Protein AF-A0A9E1VUS1-F1 (afdb_monomer_lite)

Sequence (338 aa):
MQSVYQLKYFILTLAVLTPSISWAEPGVIGHNFDLSSVETVNVTSIAGELQITTAVGPHGKIRATRGSSDRYCDVRINQNVNTLNLETYPAGPLDPSQMNELVSRGGCRINMHIELPEQVSLNINGKSTNLNIQAFNGSLSSQLEMASLTANNSHIDPLNAHIATGSINLSAVEGSSDIHLENGDISIQYFNTNPKEIDTLKVKVDSGNATFIAPASLNPKVALTTVKGNIRNEFPHLKGSSDLNLNFTVNKGNITILKTPVSGISPKTKEQIQNEMRKKAKEKAERKTRAELKKKTELREKAERKARAELKEKTEREEKAERSAKAERSAKAERSAK

Foldseek 3Di:
DDDDDDDDDDPDPDPPPDPPPPPPDPQKDKDKDQQQQAQEEEEEEAAEEEEEEADDDRMKMKIKGFDPQQPQKDWDWDDDRHYIYIHIDGH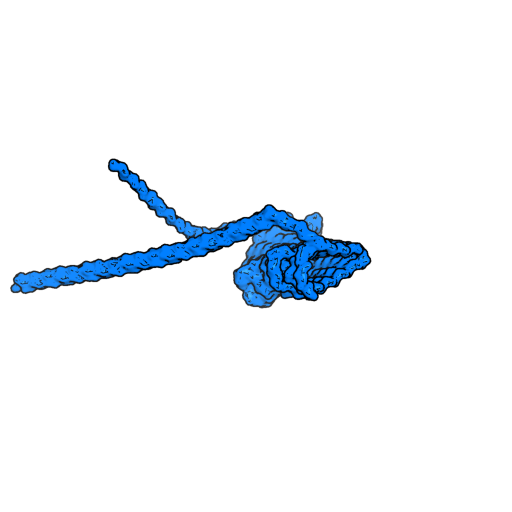DDDDPVRVVSQVVVRHHYMHMHMHHHAAHEYEYEYEHYEYEYEQHHHEYAYDYEAYEHEHECYAYAEAHEEYADDEYHAELYAYEYAYEYAYDEYAHEDPPPPNVHHEEAHYEYAAEEYEEEDELVYQYQYEYEYAAYEYEYEYADNDDDPRRHYHYYYNHYYYHYDNPDCPDCPPVNVVVVVVVVVVVVVVVVVVVVVVVVVVVVVVVVVVVVVVVVVVVVVVVVVVVVVVVVVVVVVVVVVVVVD

Structure (mmCIF, N/CA/C/O backbone):
data_AF-A0A9E1VUS1-F1
#
_entry.id   AF-A0A9E1VUS1-F1
#
loop_
_atom_site.group_PDB
_atom_site.id
_atom_site.type_symbol
_atom_site.label_atom_id
_atom_site.label_alt_id
_atom_site.label_comp_id
_atom_site.label_asym_id
_atom_site.label_entity_id
_atom_site.label_seq_id
_atom_site.pdbx_PDB_ins_code
_atom_site.Cartn_x
_atom_site.Cartn_y
_atom_site.Cartn_z
_atom_site.occupancy
_atom_site.B_iso_or_equiv
_atom_site.auth_seq_id
_atom_site.auth_comp_id
_atom_site.auth_asym_id
_atom_site.auth_atom_id
_atom_site.pdbx_PDB_model_num
ATOM 1 N N . MET A 1 1 ? -58.739 -37.358 -24.299 1.00 41.94 1 MET A N 1
ATOM 2 C CA . MET A 1 1 ? -57.421 -38.025 -24.376 1.00 41.94 1 MET A CA 1
ATOM 3 C C . MET A 1 1 ? -56.482 -37.133 -25.178 1.00 41.94 1 MET A C 1
ATOM 5 O O . MET A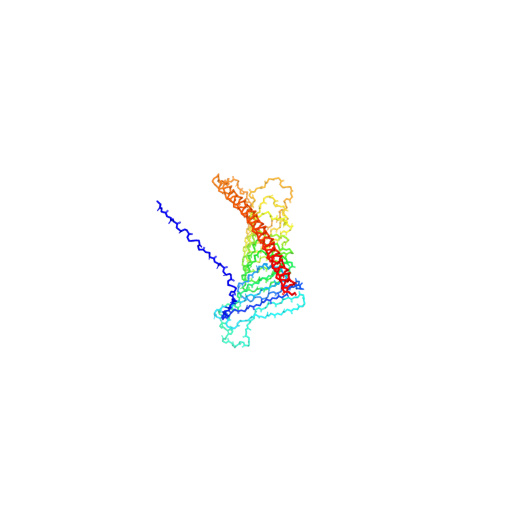 1 1 ? -56.536 -37.152 -26.396 1.00 41.94 1 MET A O 1
ATOM 9 N N . GLN A 1 2 ? -55.695 -36.288 -24.513 1.00 36.62 2 GLN A N 1
ATOM 10 C CA . GLN A 1 2 ? -54.655 -35.469 -25.147 1.00 36.62 2 GLN A CA 1
ATOM 11 C C . GLN A 1 2 ? -53.344 -35.769 -24.425 1.00 36.62 2 GLN A C 1
ATOM 13 O O . GLN A 1 2 ? -53.214 -35.506 -23.232 1.00 36.62 2 GLN A O 1
ATOM 18 N N . SER A 1 3 ? -52.418 -36.405 -25.141 1.00 37.66 3 SER A N 1
ATOM 19 C CA . SER A 1 3 ? -51.097 -36.770 -24.638 1.00 37.66 3 SER A CA 1
ATOM 20 C C . SER A 1 3 ? -50.135 -35.622 -24.932 1.00 37.66 3 SER A C 1
ATOM 22 O O . SER A 1 3 ? -49.860 -35.320 -26.092 1.00 37.66 3 SER A O 1
ATOM 24 N N . VAL A 1 4 ? -49.669 -34.947 -23.882 1.00 41.75 4 VAL A N 1
ATOM 25 C CA . VAL A 1 4 ? -48.681 -33.864 -23.962 1.00 41.75 4 VAL A CA 1
ATOM 26 C C . VAL A 1 4 ? -47.295 -34.481 -23.776 1.00 41.75 4 VAL A C 1
ATOM 28 O O . VAL A 1 4 ? -46.915 -34.855 -22.668 1.00 41.75 4 VAL A O 1
ATOM 31 N N . TYR A 1 5 ? -46.538 -34.603 -24.866 1.00 41.66 5 TYR A N 1
ATOM 32 C CA . TYR A 1 5 ? -45.141 -35.038 -24.842 1.00 41.66 5 TYR A CA 1
ATOM 33 C C . TYR A 1 5 ? -44.248 -33.904 -24.310 1.00 41.66 5 TYR A C 1
ATOM 35 O O . TYR A 1 5 ? -43.993 -32.917 -24.995 1.00 41.66 5 TYR A O 1
ATOM 43 N N . GLN A 1 6 ? -43.764 -34.045 -23.075 1.00 42.44 6 GLN A N 1
ATOM 44 C CA . GLN A 1 6 ? -42.749 -33.172 -22.476 1.00 42.44 6 GLN A CA 1
ATOM 45 C C . GLN A 1 6 ? -41.353 -33.615 -22.940 1.00 42.44 6 GLN A C 1
ATOM 47 O O . GLN A 1 6 ? -40.757 -34.539 -22.383 1.00 42.44 6 GLN A O 1
ATOM 52 N N . LEU A 1 7 ? -40.837 -32.957 -23.980 1.00 39.22 7 LEU A N 1
ATOM 53 C CA . LEU A 1 7 ? -39.472 -33.125 -24.477 1.00 39.22 7 LEU A CA 1
ATOM 54 C C . LEU A 1 7 ? -38.492 -32.447 -23.497 1.00 39.22 7 LEU A C 1
ATOM 56 O O . LEU A 1 7 ? -38.346 -31.226 -23.483 1.00 39.22 7 LEU A O 1
ATOM 60 N N . LYS A 1 8 ? -37.836 -33.229 -22.631 1.00 46.94 8 LYS A N 1
ATOM 61 C CA . LYS A 1 8 ? -36.783 -32.727 -21.733 1.00 46.94 8 LYS A CA 1
ATOM 62 C C . LYS A 1 8 ? -35.483 -32.536 -22.517 1.00 46.94 8 LYS A C 1
ATOM 64 O O . LYS A 1 8 ? -34.761 -33.498 -22.762 1.00 46.94 8 LYS A O 1
ATOM 69 N N . TYR A 1 9 ? -35.182 -31.291 -22.876 1.00 38.56 9 TYR A N 1
ATOM 70 C CA . TYR A 1 9 ? -33.876 -30.897 -23.400 1.00 38.56 9 TYR A CA 1
ATOM 71 C C . TYR A 1 9 ? -32.798 -31.083 -22.324 1.00 38.56 9 TYR A C 1
ATOM 73 O O . TYR A 1 9 ? -32.807 -30.429 -21.282 1.00 38.56 9 TYR A O 1
ATOM 81 N N . PHE A 1 10 ? -31.868 -31.998 -22.585 1.00 37.53 10 PHE A N 1
ATOM 82 C CA . PHE A 1 10 ? -30.664 -32.200 -21.789 1.00 37.53 10 PHE A CA 1
ATOM 83 C C . PHE A 1 10 ? -29.614 -31.195 -22.282 1.00 37.53 10 PHE A C 1
ATOM 85 O O . PHE A 1 10 ? -28.958 -31.419 -23.297 1.00 37.53 10 PHE A O 1
ATOM 92 N N . ILE A 1 11 ? -29.496 -30.046 -21.612 1.00 42.97 11 ILE A N 1
ATOM 93 C CA . ILE A 1 11 ? -28.437 -29.072 -21.907 1.00 42.97 11 ILE A CA 1
ATOM 94 C C . ILE A 1 11 ? -27.150 -29.607 -21.277 1.00 42.97 11 ILE A C 1
ATOM 96 O O . ILE A 1 11 ? -26.924 -29.482 -20.075 1.00 42.97 11 ILE A O 1
ATOM 100 N N . LEU A 1 12 ? -26.334 -30.264 -22.097 1.00 35.03 12 LEU A N 1
ATOM 101 C CA . LEU A 1 12 ? -24.991 -30.695 -21.741 1.00 35.03 12 LEU A CA 1
ATOM 102 C C . LEU A 1 12 ? -24.072 -29.467 -21.781 1.00 35.03 12 LEU A C 1
ATOM 104 O O . LEU A 1 12 ? -23.597 -29.070 -22.842 1.00 35.03 12 LEU A O 1
ATOM 108 N N . THR A 1 13 ? -23.839 -28.836 -20.631 1.00 38.47 13 THR A N 1
ATOM 109 C CA . THR A 1 13 ? -22.849 -27.761 -20.503 1.00 38.47 13 THR A CA 1
ATOM 110 C C . THR A 1 13 ? -21.450 -28.376 -20.557 1.00 38.47 13 THR A C 1
ATOM 112 O O . THR A 1 13 ? -20.878 -28.750 -19.535 1.00 38.47 13 THR A O 1
ATOM 115 N N . LEU A 1 14 ? -20.893 -28.520 -21.763 1.00 34.91 14 LEU A N 1
ATOM 116 C CA . LEU A 1 14 ? -19.453 -28.702 -21.920 1.00 34.91 14 LEU A CA 1
ATOM 117 C C . LEU A 1 14 ? -18.774 -27.419 -21.434 1.00 34.91 14 LEU A C 1
ATOM 119 O O . LEU A 1 14 ? -18.899 -26.367 -22.059 1.00 34.91 14 LEU A O 1
ATOM 123 N N . ALA A 1 15 ? -18.054 -27.505 -20.316 1.00 36.66 15 ALA A N 1
ATOM 124 C CA . ALA A 1 15 ? -17.077 -26.493 -19.951 1.00 36.66 15 ALA A CA 1
ATOM 125 C C . ALA A 1 15 ? -15.938 -26.577 -2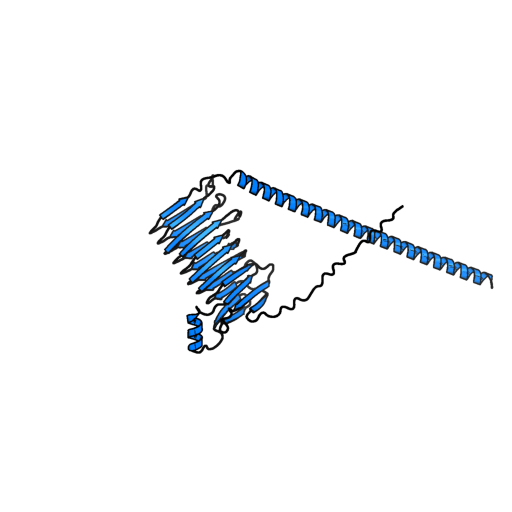0.974 1.00 36.66 15 ALA A C 1
ATOM 127 O O . ALA A 1 15 ? -15.015 -27.380 -20.841 1.00 36.66 15 ALA A O 1
ATOM 128 N N . VAL A 1 16 ? -16.055 -25.797 -22.047 1.00 33.38 16 VAL A N 1
ATOM 129 C CA . VAL A 1 16 ? -14.970 -25.597 -23.000 1.00 33.38 16 VAL A CA 1
ATOM 130 C C . VAL A 1 16 ? -13.876 -24.855 -22.240 1.00 33.38 16 VAL A C 1
ATOM 132 O O . VAL A 1 16 ? -13.995 -23.663 -21.969 1.00 33.38 16 VAL A O 1
ATOM 135 N N . LEU A 1 17 ? -12.823 -25.574 -21.851 1.00 33.22 17 LEU A N 1
ATOM 136 C CA . LEU A 1 17 ? -11.548 -24.977 -21.469 1.00 33.22 17 LEU A CA 1
ATOM 137 C C . LEU A 1 17 ? -10.959 -24.362 -22.740 1.00 33.22 17 LEU A C 1
ATOM 139 O O . LEU A 1 17 ? -10.154 -24.982 -23.429 1.00 33.22 17 LEU A O 1
ATOM 143 N N . THR A 1 18 ? -11.428 -23.171 -23.109 1.00 34.75 18 THR A N 1
ATOM 144 C CA . THR A 1 18 ? -10.770 -22.379 -24.141 1.00 34.75 18 THR A CA 1
ATOM 145 C C . THR A 1 18 ? -9.418 -21.961 -23.568 1.00 34.75 18 THR A C 1
ATOM 147 O O . THR A 1 18 ? -9.415 -21.240 -22.564 1.00 34.75 18 THR A O 1
ATOM 150 N N . PRO A 1 19 ? -8.276 -22.386 -24.138 1.00 37.09 19 PRO A N 1
ATOM 151 C CA . PRO A 1 19 ? -7.011 -21.758 -23.799 1.00 37.09 19 PRO A CA 1
ATOM 152 C C . PRO A 1 19 ? -7.175 -20.269 -24.098 1.00 37.09 19 PRO A C 1
ATOM 154 O O . PRO A 1 19 ? -7.496 -19.884 -25.223 1.00 37.09 19 PRO A O 1
ATOM 157 N N . SER A 1 20 ? -7.051 -19.429 -23.075 1.00 36.47 20 SER A N 1
ATOM 158 C CA . SER A 1 20 ? -7.059 -17.985 -23.252 1.00 36.47 20 SER A CA 1
ATOM 159 C C . SER A 1 20 ? -5.791 -17.622 -24.014 1.00 36.47 20 SER A C 1
ATOM 161 O O . SER A 1 20 ? -4.723 -17.476 -23.424 1.00 36.47 20 SER A O 1
ATOM 163 N N . ILE A 1 21 ? -5.900 -17.532 -25.337 1.00 39.41 21 ILE A N 1
ATOM 164 C CA . ILE A 1 21 ? -4.884 -16.912 -26.180 1.00 39.41 21 ILE A CA 1
ATOM 165 C C . ILE A 1 21 ? -4.942 -15.424 -25.831 1.00 39.41 21 ILE A C 1
ATOM 167 O O . ILE A 1 21 ? -5.772 -14.682 -26.355 1.00 39.41 21 ILE A O 1
ATOM 171 N N . SER A 1 22 ? -4.130 -14.999 -24.861 1.00 44.09 22 SER A N 1
ATOM 172 C CA . SER A 1 22 ? -3.944 -13.583 -24.577 1.00 44.09 22 SER A CA 1
ATOM 173 C C . SER A 1 22 ? -3.123 -13.006 -25.721 1.00 44.09 22 SER A C 1
ATOM 175 O O . SER A 1 22 ? -1.908 -13.197 -25.783 1.00 44.09 22 SER A O 1
ATOM 177 N N . TRP A 1 23 ? -3.786 -12.333 -26.655 1.00 42.12 23 TRP A N 1
ATOM 178 C CA . TRP A 1 23 ? -3.102 -11.427 -27.565 1.00 42.12 23 TRP A CA 1
ATOM 179 C C . TRP A 1 23 ? -2.336 -10.430 -26.696 1.00 42.12 23 TRP A C 1
ATOM 181 O O . TRP A 1 23 ? -2.939 -9.766 -25.854 1.00 42.12 23 TRP A O 1
ATOM 191 N N . ALA A 1 24 ? -1.009 -10.413 -26.820 1.00 58.56 24 ALA A N 1
ATOM 192 C CA . ALA A 1 24 ? -0.173 -9.492 -26.068 1.00 58.56 24 ALA A CA 1
ATOM 193 C C . ALA A 1 24 ? -0.604 -8.066 -26.429 1.00 58.56 24 ALA A C 1
ATOM 195 O O . ALA A 1 24 ? -0.411 -7.626 -27.562 1.00 58.56 24 ALA A O 1
ATOM 196 N N . GLU A 1 25 ? -1.243 -7.370 -25.490 1.00 75.06 25 GLU A N 1
ATOM 197 C CA . GLU A 1 25 ? -1.547 -5.952 -25.644 1.00 75.06 25 GLU A CA 1
ATOM 198 C C . GLU A 1 25 ? -0.206 -5.215 -25.797 1.00 75.06 25 GLU A C 1
ATOM 200 O O . GLU A 1 25 ? 0.645 -5.316 -24.904 1.00 75.06 25 GLU A O 1
ATOM 205 N N . PRO A 1 26 ? 0.042 -4.520 -26.923 1.00 73.19 26 PRO A N 1
ATOM 206 C CA . PRO A 1 26 ? 1.296 -3.808 -27.105 1.00 73.19 26 PRO A CA 1
ATOM 207 C C . PRO A 1 26 ? 1.483 -2.800 -25.966 1.00 73.19 26 PRO A C 1
ATOM 209 O O . PRO A 1 26 ? 0.606 -1.982 -25.700 1.00 73.19 26 PRO A O 1
ATOM 212 N N . GLY A 1 27 ? 2.630 -2.877 -25.287 1.00 83.25 27 GLY A N 1
ATOM 213 C CA . GLY A 1 27 ? 2.952 -2.023 -24.139 1.00 83.25 27 GLY A CA 1
ATOM 214 C C . GLY A 1 27 ? 2.630 -2.619 -22.765 1.00 83.25 27 GLY A C 1
ATOM 215 O O . GLY A 1 27 ? 2.881 -1.949 -21.763 1.00 83.25 27 GLY A O 1
ATOM 216 N N . VAL A 1 28 ? 2.133 -3.860 -22.695 1.00 91.19 28 VAL A N 1
ATOM 217 C CA . VAL A 1 28 ? 1.975 -4.597 -21.433 1.00 91.19 28 VAL A CA 1
ATOM 218 C C . VAL A 1 28 ? 3.129 -5.580 -21.243 1.00 91.19 28 VAL A C 1
ATOM 220 O O . VAL A 1 28 ? 3.358 -6.458 -22.070 1.00 91.19 28 VAL A O 1
ATOM 223 N N . ILE A 1 29 ? 3.831 -5.454 -20.121 1.00 90.69 29 ILE A N 1
ATOM 224 C CA . ILE A 1 29 ? 4.853 -6.394 -19.659 1.00 90.69 29 ILE A CA 1
ATOM 225 C C . ILE A 1 29 ? 4.241 -7.187 -18.505 1.00 90.69 29 ILE A C 1
ATOM 227 O O . ILE A 1 29 ? 3.860 -6.611 -17.486 1.00 90.69 29 ILE A O 1
ATOM 231 N N . GLY A 1 30 ? 4.109 -8.501 -18.672 1.00 93.62 30 GLY A N 1
ATOM 232 C CA . GLY A 1 30 ? 3.550 -9.395 -17.662 1.00 93.62 30 GLY A CA 1
ATOM 233 C C . GLY A 1 30 ? 4.546 -10.477 -17.270 1.00 93.62 30 GLY A C 1
ATOM 234 O O . GLY A 1 30 ? 5.049 -11.176 -18.145 1.00 93.62 30 GLY A O 1
ATOM 235 N N . HIS A 1 31 ? 4.795 -10.650 -15.973 1.00 95.75 31 HIS A N 1
ATOM 236 C CA . HIS A 1 31 ? 5.644 -11.722 -15.452 1.00 95.75 31 HIS A CA 1
ATOM 237 C C . HIS A 1 31 ? 5.010 -12.375 -14.225 1.00 95.75 31 HIS A C 1
ATOM 239 O O . HIS A 1 31 ? 4.473 -11.690 -13.356 1.00 95.75 31 HIS A O 1
ATOM 245 N N . ASN A 1 32 ? 5.091 -13.703 -14.161 1.00 96.31 32 ASN A N 1
ATOM 246 C CA . ASN A 1 32 ? 4.762 -14.481 -12.970 1.00 96.31 32 ASN A CA 1
ATOM 247 C C . ASN A 1 32 ? 6.071 -14.911 -12.303 1.00 96.31 32 ASN A C 1
ATOM 249 O O . ASN A 1 32 ? 7.016 -15.278 -13.002 1.00 96.31 32 ASN A O 1
ATOM 253 N N . PHE A 1 33 ? 6.102 -14.898 -10.976 1.00 94.75 33 PHE A N 1
ATOM 254 C CA . PHE A 1 33 ? 7.275 -15.236 -10.177 1.00 94.75 33 PHE A CA 1
ATOM 255 C C . PHE A 1 33 ? 6.932 -16.333 -9.185 1.00 94.75 33 PHE A C 1
ATOM 257 O O . PHE A 1 33 ? 5.847 -16.339 -8.597 1.00 94.75 33 PHE A O 1
ATOM 264 N N . ASP A 1 34 ? 7.887 -17.226 -8.958 1.00 95.75 34 ASP A N 1
ATOM 265 C CA . ASP A 1 34 ? 7.898 -18.015 -7.738 1.00 95.75 34 ASP A CA 1
ATOM 266 C C . ASP A 1 34 ? 8.569 -17.188 -6.640 1.00 95.75 34 ASP A C 1
ATOM 268 O O . ASP A 1 34 ? 9.741 -16.826 -6.761 1.00 95.75 34 ASP A O 1
ATOM 272 N N . LEU A 1 35 ? 7.797 -16.817 -5.619 1.00 95.94 35 LEU A N 1
ATOM 273 C CA . LEU A 1 35 ? 8.231 -15.969 -4.512 1.00 95.94 35 LEU A CA 1
ATOM 274 C C . LEU A 1 35 ? 8.320 -16.759 -3.204 1.00 95.94 35 LEU A C 1
ATOM 276 O O . LEU A 1 35 ? 8.403 -16.157 -2.139 1.00 95.94 35 LEU A O 1
ATOM 280 N N . SER A 1 36 ? 8.362 -18.096 -3.263 1.00 95.50 36 SER A N 1
ATOM 281 C CA . SER A 1 36 ? 8.428 -18.950 -2.071 1.00 95.50 36 SER A CA 1
ATOM 282 C C . SER A 1 36 ? 9.627 -18.665 -1.159 1.00 95.50 36 SER A C 1
ATOM 284 O O . SER A 1 36 ? 9.558 -18.943 0.033 1.00 95.50 36 SER A O 1
ATOM 286 N N . SER A 1 37 ? 10.733 -18.159 -1.715 1.00 95.94 37 SER A N 1
ATOM 287 C CA . SER A 1 37 ? 11.944 -17.783 -0.972 1.00 95.94 37 SER A CA 1
ATOM 288 C C . SER A 1 37 ? 12.148 -16.272 -0.849 1.00 95.94 37 SER A C 1
ATOM 290 O O . SER A 1 37 ? 13.111 -15.845 -0.219 1.00 95.94 37 SER A O 1
ATOM 292 N N . VAL A 1 38 ? 11.295 -15.453 -1.474 1.00 97.31 38 VAL A N 1
ATOM 293 C CA . VAL A 1 38 ? 11.480 -13.999 -1.515 1.00 97.31 38 VAL A CA 1
ATOM 294 C C . VAL A 1 38 ? 10.896 -13.379 -0.253 1.00 97.31 38 VAL A C 1
ATOM 296 O O . VAL A 1 38 ? 9.691 -13.396 -0.035 1.00 97.31 38 VAL A O 1
ATOM 299 N N . GLU A 1 39 ? 11.765 -12.782 0.554 1.00 97.75 39 GLU A N 1
ATOM 300 C CA . GLU A 1 39 ? 11.400 -12.111 1.805 1.00 97.75 39 GLU A CA 1
ATOM 301 C C . GLU A 1 39 ? 11.152 -10.616 1.584 1.00 97.75 39 GLU A C 1
ATOM 303 O O . GLU A 1 39 ? 10.382 -9.991 2.312 1.00 97.75 39 GLU A O 1
ATOM 308 N N . THR A 1 40 ? 11.823 -10.023 0.590 1.00 98.19 40 THR A N 1
ATOM 309 C CA . THR A 1 40 ? 11.772 -8.581 0.322 1.00 98.19 40 THR A CA 1
ATOM 310 C C . THR A 1 40 ? 11.515 -8.276 -1.150 1.00 98.19 40 THR A C 1
ATOM 312 O O . THR A 1 40 ? 12.183 -8.802 -2.040 1.00 98.19 40 THR A O 1
ATOM 315 N N . VAL A 1 41 ? 10.592 -7.356 -1.414 1.00 98.38 41 VAL A N 1
ATOM 316 C CA . VAL A 1 41 ? 10.329 -6.800 -2.745 1.00 98.38 41 VAL A CA 1
ATOM 317 C C . VAL A 1 41 ? 10.670 -5.316 -2.721 1.00 98.38 41 VAL A C 1
ATOM 319 O O . VAL A 1 41 ? 10.097 -4.558 -1.947 1.00 98.38 41 VAL A O 1
ATOM 322 N N . ASN A 1 42 ? 11.595 -4.896 -3.576 1.00 98.56 42 ASN A N 1
ATOM 323 C CA . ASN A 1 42 ? 11.992 -3.503 -3.739 1.00 98.56 42 ASN A CA 1
ATOM 324 C C . ASN A 1 42 ? 11.394 -2.957 -5.038 1.00 98.56 42 ASN A C 1
ATOM 326 O O . ASN A 1 42 ? 11.590 -3.548 -6.100 1.00 98.56 42 ASN A O 1
ATOM 330 N N . VAL A 1 43 ? 10.696 -1.826 -4.970 1.00 98.38 43 VAL A N 1
ATOM 331 C CA . VAL A 1 43 ? 10.071 -1.168 -6.121 1.00 98.38 43 VAL A CA 1
ATOM 332 C C . VAL A 1 43 ? 10.567 0.267 -6.226 1.00 98.38 43 VAL A C 1
ATOM 334 O O . VAL A 1 43 ? 10.280 1.089 -5.362 1.00 98.38 43 VAL A O 1
ATOM 337 N N . THR A 1 44 ? 11.265 0.583 -7.310 1.00 97.94 44 THR A N 1
ATOM 338 C CA . THR A 1 44 ? 11.685 1.941 -7.659 1.00 97.94 44 THR A CA 1
ATOM 339 C C . THR A 1 44 ? 10.841 2.437 -8.827 1.00 97.94 44 THR A C 1
ATOM 341 O O . THR A 1 44 ? 10.893 1.872 -9.919 1.00 97.94 44 THR A O 1
ATOM 344 N N . SER A 1 45 ? 10.059 3.493 -8.607 1.00 96.19 45 SER A N 1
ATOM 345 C CA . SER A 1 45 ? 9.139 4.054 -9.598 1.00 96.19 45 SER A CA 1
ATOM 346 C C . SER A 1 45 ? 9.414 5.537 -9.854 1.00 96.19 45 SER A C 1
ATOM 348 O O . SER A 1 45 ? 9.276 6.380 -8.969 1.00 96.19 45 SER A O 1
ATOM 350 N N . ILE A 1 46 ? 9.764 5.897 -11.089 1.00 94.56 46 ILE A N 1
ATOM 351 C CA . ILE A 1 46 ? 9.922 7.301 -11.486 1.00 94.56 46 ILE A CA 1
ATOM 352 C C . ILE A 1 46 ? 8.569 8.017 -11.432 1.00 94.56 46 ILE A C 1
ATOM 354 O O . ILE A 1 46 ? 8.405 8.966 -10.665 1.00 94.56 46 ILE A O 1
ATOM 358 N N . ALA A 1 47 ? 7.593 7.561 -12.215 1.00 94.31 47 ALA A N 1
ATOM 359 C CA . ALA A 1 47 ? 6.249 8.112 -12.211 1.00 94.31 47 ALA A CA 1
ATOM 360 C C . ALA A 1 47 ? 5.200 7.070 -12.621 1.00 94.31 47 ALA A C 1
ATOM 362 O O . ALA A 1 47 ? 5.508 6.124 -13.347 1.00 94.31 47 ALA A O 1
ATOM 363 N N . GLY A 1 48 ? 3.949 7.274 -12.203 1.00 94.94 48 GLY A N 1
ATOM 364 C CA . GLY A 1 48 ? 2.818 6.418 -12.583 1.00 94.94 48 GLY A CA 1
ATOM 365 C C . GLY A 1 48 ? 1.965 5.960 -11.404 1.00 94.94 48 GLY A C 1
ATOM 366 O O . GLY A 1 48 ? 2.085 6.467 -10.289 1.00 94.94 48 GLY A O 1
ATOM 367 N N . GLU A 1 49 ? 1.065 5.020 -11.664 1.00 97.12 49 GLU A N 1
ATOM 368 C CA . GLU A 1 49 ? 0.266 4.356 -10.633 1.00 97.12 49 GLU A CA 1
ATOM 369 C C . GLU A 1 49 ? 0.909 3.026 -10.231 1.00 97.12 49 GLU A C 1
ATOM 371 O O . GLU A 1 49 ? 1.239 2.205 -11.083 1.00 97.12 49 GLU A O 1
ATOM 376 N N . LEU A 1 50 ? 1.070 2.801 -8.930 1.00 98.12 50 LEU A N 1
ATOM 377 C CA . LEU A 1 50 ? 1.556 1.552 -8.364 1.00 98.12 50 LEU A CA 1
ATOM 378 C C . LEU A 1 50 ? 0.445 0.922 -7.527 1.00 98.12 50 LEU A C 1
ATOM 380 O O . LEU A 1 50 ? 0.150 1.385 -6.428 1.00 98.12 50 LEU A O 1
ATOM 384 N N . GLN A 1 51 ? -0.163 -0.138 -8.045 1.00 98.31 51 GLN A N 1
ATOM 385 C CA . GLN A 1 51 ? -1.176 -0.915 -7.350 1.00 98.31 51 GLN A CA 1
ATOM 386 C C . GLN A 1 51 ? -0.558 -2.178 -6.745 1.00 98.31 51 GLN A C 1
ATOM 388 O O . GLN A 1 51 ? 0.043 -2.978 -7.460 1.00 98.31 51 GLN A O 1
ATOM 393 N N . ILE A 1 52 ? -0.747 -2.381 -5.443 1.00 98.19 52 ILE A N 1
ATOM 394 C CA . ILE A 1 52 ? -0.275 -3.554 -4.702 1.00 98.19 52 ILE A CA 1
ATOM 395 C C . ILE A 1 52 ? -1.474 -4.320 -4.148 1.00 98.19 52 ILE A C 1
ATOM 397 O O . ILE A 1 52 ? -2.339 -3.744 -3.485 1.00 98.19 52 ILE A O 1
ATOM 401 N N . THR A 1 53 ? -1.505 -5.627 -4.388 1.00 97.25 53 THR A N 1
ATOM 402 C CA . THR A 1 53 ? -2.527 -6.543 -3.865 1.00 97.25 53 THR A CA 1
ATOM 403 C C . THR A 1 53 ? -1.896 -7.828 -3.345 1.00 97.25 53 THR A C 1
ATOM 405 O O . THR A 1 53 ? -0.837 -8.230 -3.823 1.00 97.25 53 THR A O 1
ATOM 408 N N . THR A 1 54 ? -2.557 -8.511 -2.412 1.00 96.50 54 THR A N 1
ATOM 409 C CA . THR A 1 54 ? -2.122 -9.847 -1.971 1.00 96.50 54 THR A CA 1
ATOM 410 C C . THR A 1 54 ? -2.546 -10.933 -2.960 1.00 96.50 54 THR A C 1
ATOM 412 O O . THR A 1 54 ? -3.703 -10.987 -3.381 1.00 96.50 54 THR A O 1
ATOM 415 N N . ALA A 1 55 ? -1.616 -11.820 -3.294 1.00 95.19 55 ALA A N 1
ATOM 416 C CA . ALA A 1 55 ? -1.820 -13.052 -4.036 1.00 95.19 55 ALA A CA 1
ATOM 417 C C . ALA A 1 55 ? -2.088 -14.224 -3.080 1.00 95.19 55 ALA A C 1
ATOM 419 O O . ALA A 1 55 ? -1.565 -14.285 -1.969 1.00 95.19 55 ALA A O 1
ATOM 420 N N . VAL A 1 56 ? -2.879 -15.199 -3.533 1.00 93.12 56 VAL A N 1
ATOM 421 C CA . VAL A 1 56 ? -3.103 -16.443 -2.786 1.00 93.12 56 VAL A CA 1
ATOM 422 C C . VAL A 1 56 ? -2.013 -17.452 -3.148 1.00 93.12 56 VAL A C 1
ATOM 424 O O . VAL A 1 56 ? -1.932 -17.891 -4.295 1.00 93.12 56 VAL A O 1
ATOM 427 N N . GLY A 1 57 ? -1.226 -17.873 -2.158 1.00 93.75 57 GLY A N 1
ATOM 428 C CA . GLY A 1 57 ? -0.130 -18.834 -2.333 1.00 93.75 57 GLY A CA 1
ATOM 429 C C . GLY A 1 57 ? 1.238 -18.160 -2.503 1.00 93.75 57 GLY A C 1
ATOM 430 O O . GLY A 1 57 ? 1.336 -16.956 -2.315 1.00 93.75 57 GLY A O 1
ATOM 431 N N . PRO A 1 58 ? 2.299 -18.919 -2.835 1.00 95.94 58 PRO A N 1
ATOM 432 C CA . PRO A 1 58 ? 3.683 -18.426 -2.849 1.00 95.94 58 PRO A CA 1
ATOM 433 C C . PRO A 1 58 ? 4.079 -17.699 -4.144 1.00 95.94 58 PRO A C 1
ATOM 435 O O . PRO A 1 58 ? 5.243 -17.354 -4.326 1.00 95.94 58 PRO A O 1
ATOM 438 N N . HIS A 1 59 ? 3.152 -17.512 -5.082 1.00 96.19 59 HIS A N 1
ATOM 439 C CA . HIS A 1 59 ? 3.449 -16.933 -6.388 1.00 96.19 59 HIS A CA 1
ATOM 440 C C . HIS A 1 59 ? 3.082 -15.453 -6.423 1.00 96.19 59 HIS A C 1
ATOM 442 O O . HIS A 1 59 ? 2.049 -15.051 -5.891 1.00 96.19 59 HIS A O 1
ATOM 448 N N . GLY A 1 60 ? 3.915 -14.660 -7.092 1.00 96.12 60 GLY A N 1
ATOM 449 C CA . GLY A 1 60 ? 3.629 -13.261 -7.383 1.00 96.12 60 GLY A CA 1
ATOM 450 C C . GLY A 1 60 ? 3.375 -13.028 -8.862 1.00 96.12 60 GLY A C 1
ATOM 451 O O . GLY A 1 60 ? 3.792 -13.813 -9.719 1.00 96.12 60 GLY A O 1
ATOM 452 N N . LYS A 1 61 ? 2.725 -11.913 -9.174 1.00 97.12 61 LYS A N 1
ATOM 453 C CA . LYS A 1 61 ? 2.487 -11.478 -10.548 1.00 97.12 61 LYS A CA 1
ATOM 454 C C . LYS A 1 61 ? 2.738 -9.992 -10.678 1.00 97.12 61 LYS A C 1
ATOM 456 O O . LYS A 1 61 ? 2.358 -9.210 -9.818 1.00 97.12 61 LYS A O 1
ATOM 461 N N . ILE A 1 62 ? 3.342 -9.603 -11.789 1.00 97.19 62 ILE A N 1
ATOM 462 C CA . ILE A 1 62 ? 3.532 -8.205 -12.152 1.00 97.19 62 ILE A CA 1
ATOM 463 C C . ILE A 1 62 ? 2.900 -7.982 -13.508 1.00 97.19 62 ILE A C 1
ATOM 465 O O . ILE A 1 62 ? 3.139 -8.742 -14.448 1.00 97.19 62 ILE A O 1
ATOM 469 N N . ARG A 1 63 ? 2.122 -6.910 -13.612 1.00 96.88 63 ARG A N 1
ATOM 470 C CA . ARG A 1 63 ? 1.659 -6.343 -14.871 1.00 96.88 63 ARG A CA 1
ATOM 471 C C . ARG A 1 63 ? 2.061 -4.877 -14.912 1.00 96.88 63 ARG A C 1
ATOM 473 O O . ARG A 1 63 ? 1.484 -4.056 -14.208 1.00 96.88 63 ARG A O 1
ATOM 480 N N . ALA A 1 64 ? 3.029 -4.548 -15.753 1.00 96.31 64 ALA A N 1
ATOM 481 C CA . ALA A 1 64 ? 3.396 -3.174 -16.051 1.00 96.31 64 ALA A CA 1
ATOM 482 C C . ALA A 1 64 ? 2.769 -2.749 -17.382 1.00 96.31 64 ALA A C 1
ATOM 484 O O . ALA A 1 64 ? 2.845 -3.475 -18.370 1.00 96.31 64 ALA A O 1
ATOM 485 N N . THR A 1 65 ? 2.145 -1.578 -17.410 1.00 95.12 65 THR A N 1
ATOM 486 C CA . THR A 1 65 ? 1.531 -0.990 -18.602 1.00 95.12 65 THR A CA 1
ATOM 487 C C . THR A 1 65 ? 2.193 0.350 -18.874 1.00 95.12 65 THR A C 1
ATOM 489 O O . THR A 1 65 ? 2.153 1.255 -18.035 1.00 95.12 65 THR A O 1
ATOM 492 N N . ARG A 1 66 ? 2.815 0.470 -20.046 1.00 92.00 66 ARG A N 1
ATOM 493 C CA . ARG A 1 66 ? 3.400 1.728 -20.521 1.00 92.00 66 ARG A CA 1
ATOM 494 C C . ARG A 1 66 ? 2.280 2.636 -21.026 1.00 92.00 66 ARG A C 1
ATOM 496 O O . ARG A 1 66 ? 1.364 2.162 -21.703 1.00 92.00 66 ARG A O 1
ATOM 503 N N . GLY A 1 67 ? 2.339 3.934 -20.735 1.00 83.69 67 GLY A N 1
ATOM 504 C CA . GLY A 1 67 ? 1.463 4.886 -21.412 1.00 83.69 67 GLY A CA 1
ATOM 505 C C . GLY A 1 67 ? 1.782 4.953 -22.908 1.00 83.69 67 GLY A C 1
ATOM 506 O O . GLY A 1 67 ? 2.880 4.619 -23.357 1.00 83.69 67 GLY A O 1
ATOM 507 N N . SER A 1 68 ? 0.814 5.391 -23.715 1.00 72.88 68 SER A N 1
ATOM 508 C CA . SER A 1 68 ? 0.963 5.474 -25.182 1.00 72.88 68 SER A CA 1
ATOM 509 C C . SER A 1 68 ? 2.120 6.380 -25.642 1.00 72.88 68 SER A C 1
ATOM 511 O O . SER A 1 68 ? 2.667 6.186 -26.732 1.00 72.88 68 SER A O 1
ATOM 513 N N . SER A 1 69 ? 2.520 7.331 -24.794 1.00 68.06 69 SER A N 1
ATOM 514 C CA . SER A 1 69 ? 3.656 8.241 -24.967 1.00 68.06 69 SER A CA 1
ATOM 515 C C . SER A 1 69 ? 4.995 7.685 -24.476 1.00 68.06 69 SER A C 1
ATOM 517 O O . SER A 1 69 ? 6.030 8.292 -24.739 1.00 68.06 69 SER A O 1
ATOM 519 N N . ASP A 1 70 ? 4.998 6.542 -23.789 1.00 78.38 70 ASP A N 1
ATOM 520 C CA . ASP A 1 70 ? 6.100 6.117 -22.920 1.00 78.38 70 ASP A CA 1
ATOM 521 C C . ASP A 1 70 ? 6.892 4.972 -23.562 1.00 78.38 70 ASP A C 1
ATOM 523 O O . ASP A 1 70 ? 7.286 3.993 -22.930 1.00 78.38 70 ASP A O 1
ATOM 527 N N . ARG A 1 71 ? 7.137 5.079 -24.874 1.00 82.50 71 ARG A N 1
ATOM 528 C CA . ARG A 1 71 ? 7.941 4.087 -25.616 1.00 82.50 71 ARG A CA 1
ATOM 529 C C . ARG A 1 71 ? 9.388 4.036 -25.129 1.00 82.50 71 ARG A C 1
ATOM 531 O O . ARG A 1 71 ? 10.047 3.016 -25.296 1.00 82.50 71 ARG A O 1
ATOM 538 N N . TYR A 1 72 ? 9.837 5.115 -24.496 1.00 88.12 72 TYR A N 1
ATOM 539 C CA . TYR A 1 72 ? 11.151 5.274 -23.884 1.00 88.12 72 TYR A CA 1
ATOM 540 C C . TYR A 1 72 ? 11.187 4.820 -22.427 1.00 88.12 72 TYR A C 1
ATOM 542 O O . TYR A 1 72 ? 12.066 5.242 -21.692 1.00 88.12 72 TYR A O 1
ATOM 550 N N . CYS A 1 73 ? 10.227 4.018 -21.980 1.00 91.94 73 CYS A N 1
ATOM 551 C CA . CYS A 1 73 ? 10.156 3.517 -20.617 1.00 91.94 73 CYS A CA 1
ATOM 552 C C . CYS A 1 73 ? 10.239 2.005 -20.598 1.00 91.94 73 CYS A C 1
ATOM 554 O O . CYS A 1 73 ? 9.604 1.339 -21.417 1.00 91.94 73 CYS A O 1
ATOM 556 N N . ASP A 1 74 ? 10.976 1.466 -19.637 1.00 93.56 74 ASP A N 1
ATOM 557 C CA . ASP A 1 74 ? 11.025 0.035 -19.395 1.00 93.56 74 ASP A CA 1
ATOM 558 C C . ASP A 1 74 ? 11.032 -0.297 -17.902 1.00 93.56 74 ASP A C 1
ATOM 560 O O . ASP A 1 74 ? 11.214 0.575 -17.048 1.00 93.56 74 ASP A O 1
ATOM 564 N N . VAL A 1 75 ? 10.803 -1.574 -17.599 1.00 95.69 75 VAL A N 1
ATOM 565 C CA . VAL A 1 75 ? 10.846 -2.126 -16.247 1.00 95.69 75 VAL A CA 1
ATOM 566 C C . VAL A 1 75 ? 11.961 -3.154 -16.174 1.00 95.69 75 VAL A C 1
ATOM 568 O O . VAL A 1 75 ? 11.952 -4.155 -16.887 1.00 95.69 75 VAL A O 1
ATOM 571 N N . ARG A 1 76 ? 12.925 -2.922 -15.286 1.00 96.44 76 ARG A N 1
ATOM 572 C CA . ARG A 1 76 ? 13.988 -3.873 -14.980 1.00 96.44 76 ARG A CA 1
ATOM 573 C C . ARG A 1 76 ? 13.507 -4.750 -13.845 1.00 96.44 76 ARG A C 1
ATOM 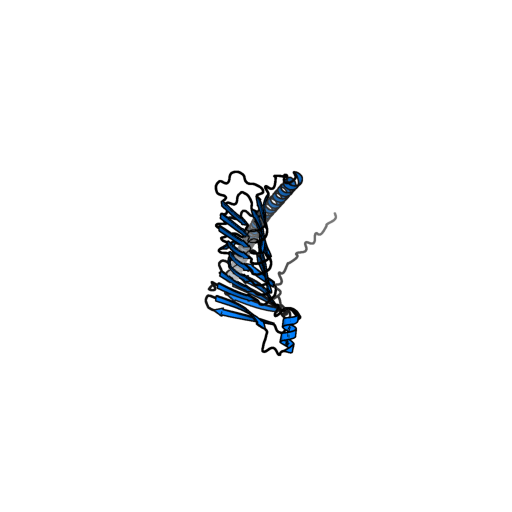575 O O . ARG A 1 76 ? 13.057 -4.243 -12.819 1.00 96.44 76 ARG A O 1
ATOM 582 N N . ILE A 1 77 ? 13.632 -6.055 -14.034 1.00 97.06 77 ILE A N 1
ATOM 583 C CA . ILE A 1 77 ? 13.220 -7.049 -13.053 1.00 97.06 77 ILE A CA 1
ATOM 584 C C . ILE A 1 77 ? 14.424 -7.920 -12.725 1.00 97.06 77 ILE A C 1
ATOM 586 O O . ILE A 1 77 ? 14.918 -8.642 -13.587 1.00 97.06 77 ILE A O 1
ATOM 590 N N . ASN A 1 78 ? 14.881 -7.853 -11.477 1.00 97.38 78 ASN A N 1
ATOM 591 C CA . ASN A 1 78 ? 16.012 -8.631 -10.982 1.00 97.38 78 ASN A CA 1
ATOM 592 C C . ASN A 1 78 ? 15.583 -9.424 -9.748 1.00 97.38 78 ASN A C 1
ATOM 594 O O . ASN A 1 78 ? 15.400 -8.847 -8.673 1.00 97.38 78 ASN A O 1
ATOM 598 N N . GLN A 1 79 ? 15.446 -10.740 -9.896 1.00 96.94 79 GLN A N 1
ATOM 599 C CA . GLN A 1 79 ? 15.167 -11.648 -8.788 1.00 96.94 79 GLN A CA 1
ATOM 600 C C . GLN A 1 79 ? 16.459 -12.326 -8.318 1.00 96.94 79 GLN A C 1
ATOM 602 O O . GLN A 1 79 ? 17.150 -12.973 -9.101 1.00 96.94 79 GLN A O 1
ATOM 607 N N . ASN A 1 80 ? 16.751 -12.193 -7.028 1.00 96.19 80 ASN A N 1
ATOM 608 C CA . ASN A 1 80 ? 17.730 -12.984 -6.289 1.00 96.19 80 ASN A CA 1
ATOM 609 C C . ASN A 1 80 ? 16.990 -13.947 -5.345 1.00 96.19 80 ASN A C 1
ATOM 611 O O . ASN A 1 80 ? 15.764 -13.931 -5.271 1.00 96.19 80 ASN A O 1
ATOM 615 N N . VAL A 1 81 ? 17.733 -14.757 -4.583 1.00 95.25 81 VAL A N 1
ATOM 616 C CA . VAL A 1 81 ? 17.153 -15.803 -3.719 1.00 95.25 81 VAL A CA 1
ATOM 617 C C . VAL A 1 81 ? 16.103 -15.241 -2.749 1.00 95.25 81 VAL A C 1
ATOM 619 O O . VAL A 1 81 ? 14.987 -15.754 -2.719 1.00 95.25 81 VAL A O 1
ATOM 622 N N . ASN A 1 82 ? 16.421 -14.146 -2.047 1.00 97.69 82 ASN A N 1
ATOM 623 C CA . ASN A 1 82 ? 15.537 -13.554 -1.032 1.00 97.69 82 ASN A CA 1
ATOM 624 C C . ASN A 1 82 ? 14.946 -12.196 -1.440 1.00 97.69 82 ASN A C 1
ATOM 626 O O . ASN A 1 82 ? 14.186 -11.604 -0.673 1.00 97.69 82 ASN A O 1
ATOM 630 N N . THR A 1 83 ? 15.312 -11.663 -2.611 1.00 97.88 83 THR A N 1
ATOM 631 C CA . THR A 1 83 ? 14.935 -10.300 -3.011 1.00 97.88 83 THR A CA 1
ATOM 632 C C . THR A 1 83 ? 14.425 -10.231 -4.442 1.00 97.88 83 THR A C 1
ATOM 634 O O . THR A 1 83 ? 15.032 -10.791 -5.351 1.00 97.88 83 THR A O 1
ATOM 637 N N . LEU A 1 84 ? 13.336 -9.498 -4.662 1.00 97.94 84 LEU A N 1
ATOM 638 C CA . LEU A 1 84 ? 12.849 -9.130 -5.991 1.00 97.94 84 LEU A CA 1
ATOM 639 C C . LEU A 1 84 ? 12.962 -7.618 -6.157 1.00 97.94 84 LEU A C 1
ATOM 641 O O . LEU A 1 84 ? 12.359 -6.870 -5.398 1.00 97.94 84 LEU A O 1
ATOM 645 N N . ASN A 1 85 ? 13.718 -7.161 -7.149 1.00 98.38 85 ASN A N 1
ATOM 646 C CA . ASN A 1 85 ? 13.890 -5.741 -7.439 1.00 98.38 85 ASN A CA 1
ATOM 647 C C . ASN A 1 85 ? 13.175 -5.387 -8.740 1.00 98.38 85 ASN A C 1
ATOM 649 O O . ASN A 1 85 ? 13.419 -6.015 -9.772 1.00 98.38 85 ASN A O 1
ATOM 653 N N . LEU A 1 86 ? 12.328 -4.366 -8.674 1.00 97.81 86 LEU A N 1
ATOM 654 C CA . LEU A 1 86 ? 11.547 -3.821 -9.774 1.00 97.81 86 LEU A CA 1
ATOM 655 C C . LEU A 1 86 ? 11.907 -2.351 -9.922 1.00 97.81 86 LEU A C 1
ATOM 657 O O . LEU A 1 86 ? 11.748 -1.581 -8.983 1.00 97.81 86 LEU A O 1
ATOM 661 N N . GLU A 1 87 ? 12.401 -1.951 -11.082 1.00 97.50 87 GLU A N 1
ATOM 662 C CA . GLU A 1 87 ? 12.860 -0.583 -11.314 1.00 97.50 87 GLU A CA 1
ATOM 663 C C . GLU A 1 87 ? 12.296 -0.073 -12.636 1.00 97.50 87 GLU A C 1
ATOM 665 O O . GLU A 1 87 ? 12.509 -0.693 -13.677 1.00 97.50 87 GLU A O 1
ATOM 670 N N . THR A 1 88 ? 11.591 1.057 -12.616 1.00 95.25 88 THR A N 1
ATOM 671 C CA . THR A 1 88 ? 11.217 1.759 -13.847 1.00 95.25 88 THR A CA 1
ATOM 672 C C . THR A 1 88 ? 12.354 2.676 -14.277 1.00 95.25 88 THR A C 1
ATOM 674 O O . THR A 1 88 ? 12.911 3.419 -13.469 1.00 95.25 88 THR A O 1
ATOM 677 N N . TYR A 1 89 ? 12.733 2.614 -15.552 1.00 93.94 89 TYR A N 1
ATOM 678 C CA . TYR A 1 89 ? 13.863 3.378 -16.077 1.00 93.94 89 TYR A CA 1
ATOM 679 C C . TYR A 1 89 ? 13.635 3.803 -17.535 1.00 93.94 89 TYR A C 1
ATOM 681 O O . TYR A 1 89 ? 12.848 3.172 -18.249 1.00 93.94 89 TYR A O 1
ATOM 689 N N . PRO A 1 90 ? 14.315 4.862 -18.013 1.00 91.56 90 PRO A N 1
ATOM 690 C CA . PRO A 1 90 ? 14.271 5.228 -19.420 1.00 91.56 90 PRO A CA 1
ATOM 691 C C . PRO A 1 90 ? 14.967 4.176 -20.303 1.00 91.56 90 PRO A C 1
ATOM 693 O O . PRO A 1 90 ? 16.111 3.797 -20.055 1.00 91.56 90 PRO A O 1
ATOM 696 N N . ALA A 1 91 ? 14.287 3.695 -21.339 1.00 88.69 91 ALA A N 1
ATOM 697 C CA . ALA A 1 91 ? 14.768 2.665 -22.247 1.00 88.69 91 ALA A CA 1
ATOM 698 C C . ALA A 1 91 ? 15.851 3.213 -23.197 1.00 88.69 91 ALA A C 1
ATOM 700 O O . ALA A 1 91 ? 15.546 3.873 -24.188 1.00 88.69 91 ALA A O 1
ATOM 701 N N . GLY A 1 92 ? 17.114 2.876 -22.919 1.00 83.38 92 GLY A N 1
ATOM 702 C CA . GLY A 1 92 ? 18.257 3.142 -23.800 1.00 83.38 92 GLY A CA 1
ATOM 703 C C . GLY A 1 92 ? 18.905 4.523 -23.622 1.00 83.38 92 GLY A C 1
ATOM 704 O O . GLY A 1 92 ? 18.454 5.329 -22.808 1.00 83.38 92 GLY A O 1
ATOM 705 N N . PRO A 1 93 ? 20.007 4.796 -24.349 1.00 84.50 93 PRO A N 1
ATOM 706 C CA . PRO A 1 93 ? 20.590 6.129 -24.399 1.00 84.50 93 PRO A CA 1
ATOM 707 C C . PRO A 1 93 ? 19.602 7.063 -25.099 1.00 84.50 93 PRO A C 1
ATOM 709 O O . PRO A 1 93 ? 19.358 6.929 -26.296 1.00 84.50 93 PRO A O 1
ATOM 712 N N . LEU A 1 94 ? 19.018 7.985 -24.339 1.00 84.50 94 LEU A N 1
ATOM 713 C CA . LEU A 1 94 ? 18.124 8.994 -24.887 1.00 84.50 94 LEU A CA 1
ATOM 714 C C . LEU A 1 94 ? 18.948 10.143 -25.456 1.00 84.50 94 LEU A C 1
ATOM 716 O O . LEU A 1 94 ? 19.821 10.689 -24.776 1.00 84.50 94 LEU A O 1
ATOM 720 N N . ASP A 1 95 ? 18.666 10.524 -26.698 1.00 90.62 95 ASP A N 1
ATOM 721 C CA . ASP A 1 95 ? 19.217 11.761 -27.238 1.00 90.62 95 ASP A CA 1
ATOM 722 C C . ASP A 1 95 ? 18.611 12.986 -26.505 1.00 90.62 95 ASP A C 1
ATOM 724 O O . ASP A 1 95 ? 17.568 12.879 -25.845 1.00 90.62 95 ASP A O 1
ATOM 728 N N . PRO A 1 96 ? 19.232 14.178 -26.586 1.00 90.88 96 PRO A N 1
ATOM 729 C CA . PRO A 1 96 ? 18.730 15.364 -25.889 1.00 90.88 96 PRO A CA 1
ATOM 730 C C . PRO A 1 96 ? 17.283 15.747 -26.242 1.00 90.88 96 PRO A C 1
ATOM 732 O O . PRO A 1 96 ? 16.572 16.292 -25.398 1.00 90.88 96 PRO A O 1
ATOM 735 N N . SER A 1 97 ? 16.823 15.466 -27.466 1.00 88.12 97 SER A N 1
ATOM 736 C CA . SER A 1 97 ? 15.448 15.759 -27.883 1.00 88.12 97 SER A CA 1
ATOM 737 C C . SER A 1 97 ? 14.446 14.809 -27.222 1.00 88.12 97 SER A C 1
ATOM 739 O O . SER A 1 97 ? 13.423 15.265 -26.710 1.00 88.12 97 SER A O 1
ATOM 741 N N . GLN A 1 98 ? 14.789 13.523 -27.119 1.00 86.81 98 GLN A N 1
ATOM 742 C CA . GLN A 1 98 ? 14.007 12.508 -26.414 1.00 86.81 98 GLN A CA 1
ATOM 743 C C . GLN A 1 98 ? 13.967 12.773 -24.907 1.00 86.81 98 GLN A C 1
ATOM 745 O O . GLN A 1 98 ? 12.916 12.634 -24.285 1.00 86.81 98 GLN A O 1
ATOM 750 N N . MET A 1 99 ? 15.081 13.216 -24.317 1.00 85.19 99 MET A N 1
ATOM 751 C CA . MET A 1 99 ? 15.113 13.649 -22.918 1.00 85.19 99 MET A CA 1
ATOM 752 C C . MET A 1 99 ? 14.192 14.844 -22.670 1.00 85.19 99 MET A C 1
ATOM 754 O O . MET A 1 99 ? 13.433 14.835 -21.704 1.00 85.19 99 MET A O 1
ATOM 758 N N . ASN A 1 100 ? 14.212 15.850 -23.547 1.00 85.25 100 ASN A N 1
ATOM 759 C CA . ASN A 1 100 ? 13.317 17.001 -23.434 1.00 85.25 100 ASN A CA 1
ATOM 760 C C . ASN A 1 100 ? 11.844 16.593 -23.582 1.00 85.25 100 ASN A C 1
ATOM 762 O O . ASN A 1 100 ? 10.999 17.058 -22.816 1.00 85.25 100 ASN A O 1
ATOM 766 N N . GLU A 1 101 ? 11.526 15.693 -24.517 1.00 83.50 101 GLU A N 1
ATOM 767 C CA . GLU A 1 101 ? 10.180 15.130 -24.660 1.00 83.50 101 GLU A CA 1
ATOM 768 C C . GLU A 1 101 ? 9.753 14.392 -23.380 1.00 83.50 101 GLU A C 1
ATOM 770 O O . GLU A 1 101 ? 8.671 14.658 -22.855 1.00 83.50 101 GLU A O 1
ATOM 775 N N . LEU A 1 102 ? 10.619 13.541 -22.824 1.00 83.31 102 LEU A N 1
ATOM 776 C CA . LEU A 1 102 ? 10.356 12.802 -21.590 1.00 83.31 102 LEU A CA 1
ATOM 777 C C . LEU A 1 102 ? 10.113 13.751 -20.408 1.00 83.31 102 LEU A C 1
ATOM 779 O O . LEU A 1 102 ? 9.115 13.617 -19.706 1.00 83.31 102 LEU A O 1
ATOM 783 N N . VAL A 1 103 ? 10.980 14.748 -20.210 1.00 82.94 103 VAL A N 1
ATOM 784 C CA . VAL A 1 103 ? 10.847 15.740 -19.129 1.00 82.94 103 VAL A CA 1
ATOM 785 C C . VAL A 1 103 ? 9.574 16.568 -19.296 1.00 82.94 103 VAL A C 1
ATOM 787 O O . VAL A 1 103 ? 8.818 16.718 -18.338 1.00 82.94 103 VAL A O 1
ATOM 790 N N . SER A 1 104 ? 9.286 17.053 -20.509 1.00 82.38 104 SER A N 1
ATOM 791 C CA . SER A 1 104 ? 8.090 17.867 -20.780 1.00 82.38 104 SER A CA 1
ATOM 792 C C . SER A 1 104 ? 6.775 17.119 -20.535 1.00 82.38 104 SER A C 1
ATOM 794 O O . SER A 1 104 ? 5.756 17.744 -20.248 1.00 82.38 104 SER A O 1
ATOM 796 N N . ARG A 1 105 ? 6.796 15.781 -20.586 1.00 80.88 105 ARG A N 1
ATOM 797 C CA . ARG A 1 105 ? 5.644 14.914 -20.295 1.00 80.88 105 ARG A CA 1
ATOM 798 C C . ARG A 1 105 ? 5.572 14.427 -18.845 1.00 80.88 105 ARG A C 1
ATOM 800 O O . ARG A 1 105 ? 4.666 13.669 -18.497 1.00 80.88 105 ARG A O 1
ATOM 807 N N . GLY A 1 106 ? 6.480 14.888 -17.986 1.00 78.25 106 GLY A N 1
ATOM 808 C CA . GLY A 1 106 ? 6.516 14.507 -16.574 1.00 78.25 106 GLY A CA 1
ATOM 809 C C . GLY A 1 106 ? 7.304 13.227 -16.293 1.00 78.25 106 GLY A C 1
ATOM 810 O O . GLY A 1 106 ? 7.089 12.591 -15.266 1.00 78.25 106 GLY A O 1
ATOM 811 N N . GLY A 1 107 ? 8.223 12.855 -17.181 1.00 84.69 107 GLY A N 1
ATOM 812 C CA . GLY A 1 107 ? 9.148 11.750 -16.977 1.00 84.69 107 GLY A CA 1
ATOM 813 C C . GLY A 1 107 ? 8.627 10.404 -17.465 1.00 84.69 107 GLY A C 1
ATOM 814 O O . GLY A 1 107 ? 7.661 10.302 -18.219 1.00 84.69 107 GLY A O 1
ATOM 815 N N . CYS A 1 108 ? 9.312 9.351 -17.026 1.00 89.75 108 CYS A N 1
ATOM 816 C CA . CYS A 1 108 ? 8.959 7.990 -17.378 1.00 89.75 108 CYS A CA 1
ATOM 817 C C . CYS A 1 108 ? 7.769 7.497 -16.549 1.00 89.75 108 CYS A C 1
ATOM 819 O O . CYS A 1 108 ? 7.910 7.280 -15.344 1.00 89.75 108 CYS A O 1
ATOM 821 N N . ARG A 1 109 ? 6.606 7.337 -17.196 1.00 92.94 109 ARG A N 1
ATOM 822 C CA . ARG A 1 109 ? 5.352 6.934 -16.549 1.00 92.94 109 ARG A CA 1
ATOM 823 C C . ARG A 1 109 ? 5.034 5.473 -16.853 1.00 92.94 109 ARG A C 1
ATOM 825 O O . ARG A 1 109 ? 4.799 5.097 -17.997 1.00 92.94 109 ARG A O 1
ATOM 832 N N . ILE A 1 110 ? 5.019 4.635 -15.823 1.00 95.31 110 ILE A N 1
ATOM 833 C CA . ILE A 1 110 ? 4.643 3.224 -15.944 1.00 95.31 110 ILE A CA 1
ATOM 834 C C . ILE A 1 110 ? 3.635 2.907 -14.852 1.00 95.31 110 ILE A C 1
ATOM 836 O O . ILE A 1 110 ? 3.909 3.106 -13.672 1.00 95.31 110 ILE A O 1
ATOM 840 N N . ASN A 1 111 ? 2.479 2.381 -15.250 1.00 96.69 111 ASN A N 1
ATOM 841 C CA . ASN A 1 111 ? 1.506 1.871 -14.297 1.00 96.69 111 ASN A CA 1
ATOM 842 C C . ASN A 1 111 ? 1.840 0.413 -13.991 1.00 96.69 111 ASN A C 1
ATOM 844 O O . ASN A 1 111 ? 1.939 -0.398 -14.912 1.00 96.69 111 ASN A O 1
ATOM 848 N N . MET A 1 112 ? 2.017 0.071 -12.723 1.00 97.75 112 MET A N 1
ATOM 849 C CA . MET A 1 112 ? 2.370 -1.273 -12.278 1.00 97.75 112 MET A CA 1
ATOM 850 C C . MET A 1 112 ? 1.286 -1.817 -11.360 1.00 97.75 112 MET A C 1
ATOM 852 O O . MET A 1 112 ? 0.934 -1.185 -10.372 1.00 97.75 112 MET A O 1
ATOM 856 N N . HIS A 1 113 ? 0.794 -3.013 -11.660 1.00 98.06 113 HIS A N 1
ATOM 857 C CA . HIS A 1 113 ? -0.011 -3.812 -10.744 1.00 98.06 113 HIS A CA 1
ATOM 858 C C . HIS A 1 113 ? 0.812 -5.021 -10.304 1.00 98.06 113 HIS A C 1
ATOM 860 O O . HIS A 1 113 ? 1.255 -5.810 -11.142 1.00 98.06 113 HIS A O 1
ATOM 866 N N . ILE A 1 114 ? 1.053 -5.126 -9.000 1.00 98.00 114 ILE A N 1
ATOM 867 C CA . ILE A 1 114 ? 1.869 -6.163 -8.374 1.00 98.00 114 ILE A CA 1
ATOM 868 C C . ILE A 1 114 ? 0.992 -6.959 -7.404 1.00 98.00 114 ILE A C 1
ATOM 870 O O . ILE A 1 114 ? 0.423 -6.415 -6.458 1.00 98.00 114 ILE A O 1
ATOM 874 N N . GLU A 1 115 ? 0.905 -8.261 -7.639 1.00 98.00 115 GLU A N 1
ATOM 875 C CA . GLU A 1 115 ? 0.302 -9.240 -6.745 1.00 98.00 115 GLU A CA 1
ATOM 876 C C . GLU A 1 115 ? 1.434 -9.950 -5.983 1.00 98.00 115 GLU A C 1
ATOM 878 O O . GLU A 1 115 ? 2.297 -10.565 -6.613 1.00 98.00 115 GLU A O 1
ATOM 883 N N . LEU A 1 116 ? 1.463 -9.840 -4.651 1.00 97.81 116 LEU A N 1
ATOM 884 C CA . LEU A 1 116 ? 2.518 -10.393 -3.786 1.00 97.81 116 LEU A CA 1
ATOM 885 C C . LEU A 1 116 ? 1.948 -11.399 -2.782 1.00 97.81 116 LEU A C 1
ATOM 887 O O . LEU A 1 116 ? 0.841 -11.178 -2.300 1.00 97.81 116 LEU A O 1
ATOM 891 N N . PRO A 1 117 ? 2.673 -12.469 -2.419 1.00 96.50 117 PRO A N 1
ATOM 892 C CA . PRO A 1 117 ? 2.243 -13.358 -1.350 1.00 96.50 117 PRO A CA 1
ATOM 893 C C . PRO A 1 117 ? 2.182 -12.617 -0.008 1.00 96.50 117 PRO A C 1
ATOM 895 O O . PRO A 1 117 ? 2.759 -11.541 0.167 1.00 96.50 117 PRO A O 1
ATOM 898 N N . GLU A 1 118 ? 1.474 -13.212 0.948 1.00 94.50 118 GLU A N 1
ATOM 899 C CA . GLU A 1 118 ? 1.454 -12.722 2.326 1.00 94.50 118 GLU A CA 1
ATOM 900 C C . GLU A 1 118 ? 2.860 -12.761 2.955 1.00 94.50 118 GLU A C 1
ATOM 902 O O . GLU A 1 118 ? 3.700 -13.574 2.575 1.00 94.50 118 GLU A O 1
ATOM 907 N N . GLN A 1 119 ? 3.081 -11.920 3.968 1.00 93.75 119 GLN A N 1
ATOM 908 C CA . GLN A 1 119 ? 4.286 -11.878 4.810 1.00 93.75 119 GLN A CA 1
ATOM 909 C C . GLN A 1 119 ? 5.573 -11.414 4.105 1.00 93.75 119 GLN A C 1
ATOM 911 O O . GLN A 1 119 ? 6.672 -11.632 4.611 1.00 93.75 119 GLN A O 1
ATOM 916 N N . VAL A 1 120 ? 5.455 -10.720 2.974 1.00 97.12 120 VAL A N 1
ATOM 917 C CA . VAL A 1 120 ? 6.598 -10.090 2.297 1.00 97.12 120 VAL A CA 1
ATOM 918 C C . VAL A 1 120 ? 6.855 -8.691 2.851 1.00 97.12 120 VAL A C 1
ATOM 920 O O . VAL A 1 120 ? 5.925 -7.949 3.172 1.00 97.12 120 VAL A O 1
ATOM 923 N N . SER A 1 121 ? 8.129 -8.307 2.921 1.00 98.06 121 SER A N 1
ATOM 924 C CA . SER A 1 121 ? 8.533 -6.927 3.190 1.00 98.06 121 SER A CA 1
ATOM 925 C C . SER A 1 121 ? 8.613 -6.128 1.895 1.00 98.06 121 SER A C 1
ATOM 927 O O . SER A 1 121 ? 9.380 -6.464 0.993 1.00 98.06 121 SER A O 1
ATOM 929 N N . LEU A 1 122 ? 7.816 -5.072 1.780 1.00 98.38 122 LEU A N 1
ATOM 930 C CA . LEU A 1 122 ? 7.742 -4.240 0.587 1.00 98.38 122 LEU A CA 1
ATOM 931 C C . LEU A 1 122 ? 8.465 -2.913 0.823 1.00 98.38 122 LEU A C 1
ATOM 933 O O . LEU A 1 122 ? 8.087 -2.148 1.703 1.00 98.38 122 LEU A O 1
ATOM 937 N N . ASN A 1 123 ? 9.475 -2.615 0.009 1.00 98.50 123 ASN A N 1
ATOM 938 C CA . ASN A 1 123 ? 10.183 -1.339 0.026 1.00 98.50 123 ASN A CA 1
ATOM 939 C C . ASN A 1 123 ? 9.884 -0.576 -1.261 1.00 98.50 123 ASN A C 1
ATOM 941 O O . ASN A 1 123 ? 10.152 -1.075 -2.352 1.00 98.50 123 ASN A O 1
ATOM 945 N N . ILE A 1 124 ? 9.350 0.636 -1.156 1.00 98.44 124 ILE A N 1
ATOM 946 C CA . ILE A 1 124 ? 8.959 1.450 -2.306 1.00 98.44 124 ILE A CA 1
ATOM 947 C C . ILE A 1 124 ? 9.716 2.770 -2.273 1.00 98.44 124 ILE A C 1
ATOM 949 O O . ILE A 1 124 ? 9.618 3.528 -1.312 1.00 98.44 124 ILE A O 1
ATOM 953 N N . ASN A 1 125 ? 10.425 3.075 -3.352 1.00 98.31 125 ASN A N 1
ATOM 954 C CA . ASN A 1 125 ? 10.994 4.388 -3.602 1.00 98.31 125 ASN A CA 1
ATOM 955 C C . ASN A 1 125 ? 10.328 4.980 -4.846 1.00 98.31 125 ASN A C 1
ATOM 957 O O . ASN A 1 125 ? 10.345 4.368 -5.914 1.00 98.31 125 ASN A O 1
ATOM 961 N N . GLY A 1 126 ? 9.697 6.143 -4.717 1.00 96.75 126 GLY A N 1
ATOM 962 C CA . GLY A 1 126 ? 8.913 6.723 -5.799 1.00 96.75 126 GLY A CA 1
ATOM 963 C C . GLY A 1 126 ? 9.042 8.233 -5.894 1.00 96.75 126 GLY A C 1
ATOM 964 O O . GLY A 1 126 ? 8.943 8.929 -4.893 1.00 96.75 126 GLY A O 1
ATOM 965 N N . LYS A 1 127 ? 9.196 8.779 -7.102 1.00 95.38 127 LYS A N 1
ATOM 966 C CA . LYS A 1 127 ? 9.247 10.242 -7.267 1.00 95.38 127 LYS A CA 1
ATOM 967 C C . LYS A 1 127 ? 7.873 10.845 -7.492 1.00 95.38 127 LYS A C 1
ATOM 969 O O . LYS A 1 127 ? 7.409 11.616 -6.671 1.00 95.38 127 LYS A O 1
ATOM 974 N N . SER A 1 128 ? 7.190 10.467 -8.569 1.00 95.62 128 SER A N 1
ATOM 975 C CA . SER A 1 128 ? 5.850 10.965 -8.907 1.00 95.62 128 SER A CA 1
ATOM 976 C C . SER A 1 128 ? 4.845 9.816 -9.014 1.00 95.62 128 SER A C 1
ATOM 978 O O . SER A 1 128 ? 4.323 9.508 -10.088 1.00 95.62 128 SER A O 1
ATOM 980 N N . THR A 1 129 ? 4.646 9.103 -7.904 1.00 96.06 129 THR A N 1
ATOM 981 C CA . THR A 1 129 ? 3.915 7.826 -7.892 1.00 96.06 129 THR A CA 1
ATOM 982 C C . THR A 1 129 ? 2.634 7.913 -7.069 1.00 96.06 129 THR A C 1
ATOM 984 O O . THR A 1 129 ? 2.656 8.364 -5.932 1.00 96.06 129 THR A O 1
ATOM 987 N N . ASN A 1 130 ? 1.520 7.425 -7.612 1.00 97.62 130 ASN A N 1
ATOM 988 C CA . ASN A 1 130 ? 0.303 7.178 -6.839 1.00 97.62 130 ASN A CA 1
ATOM 989 C C . ASN A 1 130 ? 0.299 5.719 -6.385 1.00 97.62 130 ASN A C 1
ATOM 991 O O . ASN A 1 130 ? 0.148 4.820 -7.207 1.00 97.62 130 ASN A O 1
ATOM 995 N N . LEU A 1 131 ? 0.495 5.485 -5.092 1.00 98.31 131 LEU A N 1
ATOM 996 C CA . LEU A 1 131 ? 0.566 4.162 -4.489 1.00 98.31 131 LEU A CA 1
ATOM 997 C C . LEU A 1 131 ? -0.804 3.762 -3.929 1.00 98.31 131 LEU A C 1
ATOM 999 O O . LEU A 1 131 ? -1.334 4.417 -3.036 1.00 98.31 131 LEU A O 1
ATOM 1003 N N . ASN A 1 132 ? -1.370 2.673 -4.442 1.00 98.38 132 ASN A N 1
ATOM 1004 C CA . ASN A 1 132 ? -2.662 2.123 -4.044 1.00 98.38 132 ASN A CA 1
ATOM 1005 C C . ASN A 1 132 ? -2.488 0.683 -3.548 1.00 98.38 132 ASN A C 1
ATOM 1007 O O . ASN A 1 132 ? -2.166 -0.216 -4.318 1.00 98.38 132 ASN A O 1
ATOM 1011 N N . ILE A 1 133 ? -2.706 0.456 -2.259 1.00 97.69 133 ILE A N 1
ATOM 1012 C CA . ILE A 1 133 ? -2.505 -0.829 -1.593 1.00 97.69 133 ILE A CA 1
ATOM 1013 C C . ILE A 1 133 ? -3.858 -1.371 -1.153 1.00 97.69 133 ILE A C 1
ATOM 1015 O O . ILE A 1 133 ? -4.616 -0.698 -0.452 1.00 97.69 133 ILE A O 1
ATOM 1019 N N . GLN A 1 134 ? -4.167 -2.604 -1.535 1.00 96.31 134 GLN A N 1
ATOM 1020 C CA . GLN A 1 134 ? -5.434 -3.239 -1.194 1.00 96.31 134 GLN A CA 1
ATOM 1021 C C . GLN A 1 134 ? -5.208 -4.638 -0.645 1.00 96.31 134 GLN A C 1
ATOM 1023 O O . GLN A 1 134 ? -4.581 -5.472 -1.297 1.00 96.31 134 GLN A O 1
ATOM 1028 N N . ALA A 1 135 ? -5.775 -4.900 0.535 1.00 93.88 135 ALA A N 1
ATOM 1029 C CA . ALA A 1 135 ? -5.730 -6.209 1.178 1.00 93.88 135 ALA A CA 1
ATOM 1030 C C . ALA A 1 135 ? -4.310 -6.782 1.332 1.00 93.88 135 ALA A C 1
ATOM 1032 O O . ALA A 1 135 ? -4.137 -7.996 1.269 1.00 93.88 135 ALA A O 1
ATOM 1033 N N . PHE A 1 136 ? -3.299 -5.923 1.501 1.00 95.44 136 PHE A N 1
ATOM 1034 C CA . PHE A 1 136 ? -1.905 -6.336 1.665 1.00 95.44 136 PHE A CA 1
ATOM 1035 C C . PHE A 1 136 ? -1.660 -6.877 3.077 1.00 95.44 136 PHE A C 1
ATOM 1037 O O . PHE A 1 136 ? -2.156 -6.288 4.035 1.00 95.44 136 PHE A O 1
ATOM 1044 N N . ASN A 1 137 ? -0.915 -7.976 3.201 1.00 95.25 137 ASN A N 1
ATOM 1045 C CA . ASN A 1 137 ? -0.504 -8.551 4.483 1.00 95.25 137 ASN A CA 1
ATOM 1046 C C . ASN A 1 137 ? 1.025 -8.694 4.516 1.00 95.25 137 ASN A C 1
ATOM 1048 O O . ASN A 1 137 ? 1.561 -9.565 3.833 1.00 95.25 137 ASN A O 1
ATOM 1052 N N . GLY A 1 138 ? 1.726 -7.848 5.271 1.00 96.00 138 GLY A N 1
ATOM 1053 C CA . GLY A 1 138 ? 3.193 -7.817 5.297 1.00 96.00 138 GLY A CA 1
ATOM 1054 C C . GLY A 1 138 ? 3.744 -6.555 5.957 1.00 96.00 138 GLY A C 1
ATOM 1055 O O . GLY A 1 138 ? 3.032 -5.890 6.702 1.00 96.00 138 GLY A O 1
ATOM 1056 N N . SER A 1 139 ? 4.994 -6.194 5.664 1.00 97.38 139 SER A N 1
ATOM 1057 C CA . SER A 1 139 ? 5.570 -4.910 6.095 1.00 97.38 139 SER A CA 1
ATOM 1058 C C . SER A 1 139 ? 5.716 -3.955 4.910 1.00 97.38 139 SER A C 1
ATOM 1060 O O . SER A 1 139 ? 5.868 -4.394 3.767 1.00 97.38 139 SER A O 1
ATOM 1062 N N . LEU A 1 140 ? 5.645 -2.645 5.160 1.00 98.00 140 LEU A N 1
ATOM 1063 C CA . LEU A 1 140 ? 5.818 -1.622 4.129 1.00 98.00 140 LEU A CA 1
ATOM 1064 C C . LEU A 1 140 ? 6.791 -0.545 4.598 1.00 98.00 140 LEU A C 1
ATOM 1066 O O . LEU A 1 140 ? 6.561 0.105 5.613 1.00 98.00 140 LEU A O 1
ATOM 1070 N N . SER A 1 141 ? 7.823 -0.287 3.803 1.00 98.38 141 SER A N 1
ATOM 1071 C CA . SER A 1 141 ? 8.635 0.923 3.870 1.00 98.38 141 SER A CA 1
ATOM 1072 C C . SER A 1 141 ? 8.458 1.712 2.577 1.00 98.38 141 SER A C 1
ATOM 1074 O O . SER A 1 141 ? 8.684 1.176 1.496 1.00 98.38 141 SER A O 1
ATOM 1076 N N . SER A 1 142 ? 8.044 2.974 2.644 1.00 98.00 142 SER A N 1
ATOM 1077 C CA . SER A 1 142 ? 7.889 3.814 1.454 1.00 98.00 142 SER A CA 1
ATOM 1078 C C . SER A 1 142 ? 8.558 5.172 1.620 1.00 98.00 142 SER A C 1
ATOM 1080 O O . SER A 1 142 ? 8.283 5.870 2.593 1.00 98.00 142 SER A O 1
ATOM 1082 N N . GLN A 1 143 ? 9.369 5.568 0.642 1.00 98.38 143 GLN A N 1
ATOM 1083 C CA . GLN A 1 143 ? 9.941 6.907 0.495 1.00 98.38 143 GLN A CA 1
ATOM 1084 C C . GLN A 1 143 ? 9.428 7.510 -0.811 1.00 98.38 143 GLN A C 1
ATOM 1086 O O . GLN A 1 143 ? 9.767 7.023 -1.891 1.00 98.38 143 GLN A O 1
ATOM 1091 N N . LEU A 1 144 ? 8.576 8.531 -0.720 1.00 97.69 144 LEU A N 1
ATOM 1092 C CA . LEU A 1 144 ? 7.905 9.117 -1.876 1.00 97.69 144 LEU A CA 1
ATOM 1093 C C . LEU A 1 144 ? 8.094 10.643 -1.934 1.00 97.69 144 LEU A C 1
ATOM 1095 O O . LEU A 1 144 ? 7.873 11.331 -0.944 1.00 97.69 144 LEU A O 1
ATOM 1099 N N . GLU A 1 145 ? 8.466 11.208 -3.084 1.00 96.81 145 GLU A N 1
ATOM 1100 C CA . GLU A 1 145 ? 8.676 12.665 -3.199 1.00 96.81 145 GLU A CA 1
ATOM 1101 C C . GLU A 1 145 ? 7.355 13.424 -3.439 1.00 96.81 145 GLU A C 1
ATOM 1103 O O . GLU A 1 145 ? 6.958 14.270 -2.646 1.00 96.81 145 GLU A O 1
ATOM 1108 N N . MET A 1 146 ? 6.639 13.114 -4.517 1.00 96.88 146 MET A N 1
ATOM 1109 C CA . MET A 1 146 ? 5.390 13.753 -4.945 1.00 96.88 146 MET A CA 1
ATOM 1110 C C . MET A 1 146 ? 4.334 12.678 -5.208 1.00 96.88 146 MET A C 1
ATOM 1112 O O . MET A 1 146 ? 4.195 12.180 -6.327 1.00 96.88 146 MET A O 1
ATOM 1116 N N . ALA A 1 147 ? 3.604 12.276 -4.173 1.00 96.50 147 ALA A N 1
ATOM 1117 C CA . ALA A 1 147 ? 2.824 11.048 -4.216 1.00 96.50 147 ALA A CA 1
ATOM 1118 C C . ALA A 1 147 ? 1.523 11.104 -3.424 1.00 96.50 147 ALA A C 1
ATOM 1120 O O . ALA A 1 147 ? 1.400 11.802 -2.420 1.00 96.50 147 ALA A O 1
ATOM 1121 N N . SER A 1 148 ? 0.566 10.280 -3.841 1.00 97.31 148 SER A N 1
ATOM 1122 C CA . SER A 1 148 ? -0.540 9.880 -2.976 1.00 97.31 148 SER A CA 1
ATOM 1123 C C . SER A 1 148 ? -0.348 8.435 -2.525 1.00 97.31 148 SER A C 1
ATOM 1125 O O . SER A 1 148 ? 0.033 7.586 -3.327 1.00 97.31 148 SER A O 1
ATOM 1127 N N . LEU A 1 149 ? -0.599 8.155 -1.248 1.00 98.12 149 LEU A N 1
ATOM 1128 C CA . LEU A 1 149 ? -0.648 6.802 -0.696 1.00 98.12 149 LEU A CA 1
ATOM 1129 C C . LEU A 1 149 ? -2.082 6.517 -0.269 1.00 98.12 149 LEU A C 1
ATOM 1131 O O . LEU A 1 149 ? -2.622 7.198 0.597 1.00 98.12 149 LEU A O 1
ATOM 1135 N N . THR A 1 150 ? -2.694 5.497 -0.853 1.00 98.19 150 THR A N 1
ATOM 1136 C CA . THR A 1 150 ? -3.982 4.965 -0.418 1.00 98.19 150 THR A CA 1
ATOM 1137 C C . THR A 1 150 ? -3.795 3.520 0.006 1.00 98.19 150 THR A C 1
ATOM 1139 O O . THR A 1 150 ? -3.284 2.726 -0.776 1.00 98.19 150 THR A O 1
ATOM 1142 N N . ALA A 1 151 ? -4.206 3.159 1.220 1.00 97.00 151 ALA A N 1
ATOM 1143 C CA . ALA A 1 151 ? -4.163 1.778 1.692 1.00 97.00 151 ALA A CA 1
ATOM 1144 C C . ALA A 1 151 ? -5.503 1.390 2.318 1.00 97.00 151 ALA A C 1
ATOM 1146 O O . ALA A 1 151 ? -5.982 2.076 3.219 1.00 97.00 151 ALA A O 1
ATOM 1147 N N . ASN A 1 152 ? -6.102 0.300 1.835 1.00 94.75 152 ASN A N 1
ATOM 1148 C CA . ASN A 1 152 ? -7.443 -0.127 2.230 1.00 94.75 152 ASN A CA 1
ATOM 1149 C C . ASN A 1 152 ? -7.480 -1.605 2.639 1.00 94.75 152 ASN A C 1
ATOM 1151 O O . ASN A 1 152 ? -7.093 -2.473 1.853 1.00 94.75 152 ASN A O 1
ATOM 1155 N N . ASN A 1 153 ? -8.053 -1.888 3.815 1.00 92.38 153 ASN A N 1
ATOM 1156 C CA . ASN A 1 153 ? -8.262 -3.239 4.358 1.00 92.38 153 ASN A CA 1
ATOM 1157 C C . ASN A 1 153 ? -6.978 -4.086 4.416 1.00 92.38 153 ASN A C 1
ATOM 1159 O O . ASN A 1 153 ? -7.017 -5.272 4.096 1.00 92.38 153 ASN A O 1
ATOM 1163 N N . SER A 1 154 ? -5.850 -3.479 4.778 1.00 92.38 154 SER A N 1
ATOM 1164 C CA . SER A 1 154 ? -4.533 -4.128 4.791 1.00 92.38 154 SER A CA 1
ATOM 1165 C C . SER A 1 154 ? -4.053 -4.372 6.224 1.00 92.38 154 SER A C 1
ATOM 1167 O O . SER A 1 154 ? -4.349 -3.582 7.114 1.00 92.38 154 SER A O 1
ATOM 1169 N N . HIS A 1 155 ? -3.283 -5.432 6.442 1.00 94.25 155 HIS A N 1
ATOM 1170 C CA . HIS A 1 155 ? -2.548 -5.683 7.680 1.00 94.25 155 HIS A CA 1
ATOM 1171 C C . HIS A 1 155 ? -1.068 -5.381 7.419 1.00 94.25 155 HIS A C 1
ATOM 1173 O O . HIS A 1 155 ? -0.380 -6.169 6.771 1.00 94.25 155 HIS A O 1
ATOM 1179 N N . ILE A 1 156 ? -0.606 -4.194 7.822 1.00 94.62 156 ILE A N 1
ATOM 1180 C CA . ILE A 1 156 ? 0.736 -3.698 7.499 1.00 94.62 156 ILE A CA 1
ATOM 1181 C C . ILE A 1 156 ? 1.511 -3.470 8.793 1.00 94.62 156 ILE A C 1
ATOM 1183 O O . ILE A 1 156 ? 1.291 -2.471 9.476 1.00 94.62 156 ILE A O 1
ATOM 1187 N N . ASP A 1 157 ? 2.438 -4.371 9.108 1.00 94.94 157 ASP A N 1
ATOM 1188 C CA . ASP A 1 157 ? 3.208 -4.314 10.349 1.00 94.94 157 ASP A CA 1
ATOM 1189 C C . ASP A 1 157 ? 4.709 -4.588 10.118 1.00 94.94 157 ASP A C 1
ATOM 1191 O O . ASP A 1 157 ? 5.092 -5.725 9.827 1.00 94.94 157 ASP A O 1
ATOM 1195 N N . PRO A 1 158 ? 5.590 -3.573 10.235 1.00 96.38 158 PRO A N 1
ATOM 1196 C CA . PRO A 1 158 ? 5.289 -2.143 10.369 1.00 96.38 158 PRO A CA 1
ATOM 1197 C C . PRO A 1 158 ? 4.949 -1.461 9.027 1.00 96.38 158 PRO A C 1
ATOM 1199 O O . PRO A 1 158 ? 5.437 -1.855 7.965 1.00 96.38 158 PRO A O 1
ATOM 1202 N N . LEU A 1 159 ? 4.187 -0.367 9.097 1.00 97.44 159 LEU A N 1
ATOM 1203 C CA . LEU A 1 159 ? 4.031 0.647 8.049 1.00 97.44 159 LEU A CA 1
ATOM 1204 C C . LEU A 1 159 ? 4.948 1.845 8.337 1.00 97.44 159 LEU A C 1
ATOM 1206 O O . LEU A 1 159 ? 4.646 2.660 9.201 1.00 97.44 159 LEU A O 1
ATOM 1210 N N . ASN A 1 160 ? 6.030 1.994 7.579 1.00 98.19 160 ASN A N 1
ATOM 1211 C CA . ASN A 1 160 ? 6.933 3.141 7.638 1.00 98.19 160 ASN A CA 1
ATOM 1212 C C . ASN A 1 160 ? 6.800 3.964 6.353 1.00 98.19 160 ASN A C 1
ATOM 1214 O O . ASN A 1 160 ? 7.285 3.541 5.305 1.00 98.19 160 ASN A O 1
ATOM 1218 N N . ALA A 1 161 ? 6.157 5.128 6.403 1.00 98.19 161 ALA A N 1
ATOM 1219 C CA . ALA A 1 161 ? 5.921 5.942 5.210 1.00 98.19 161 ALA A CA 1
ATOM 1220 C C . ALA A 1 161 ? 6.476 7.359 5.364 1.00 98.19 161 ALA A C 1
ATOM 1222 O O . ALA A 1 161 ? 6.059 8.095 6.251 1.00 98.19 161 ALA A O 1
ATOM 1223 N N . HIS A 1 162 ? 7.366 7.767 4.462 1.00 98.44 162 HIS A N 1
ATOM 1224 C CA . HIS A 1 162 ? 7.845 9.141 4.328 1.00 98.44 162 HIS A CA 1
ATOM 1225 C C . HIS A 1 162 ? 7.410 9.693 2.971 1.00 98.44 162 HIS A C 1
ATOM 1227 O O . HIS A 1 162 ? 7.788 9.151 1.934 1.00 98.44 162 HIS A O 1
ATOM 1233 N N . ILE A 1 163 ? 6.595 10.749 2.977 1.00 98.19 163 ILE A N 1
ATOM 1234 C CA . ILE A 1 163 ? 6.138 11.439 1.767 1.00 98.19 163 ILE A CA 1
ATOM 1235 C C . ILE A 1 163 ? 6.497 12.926 1.854 1.00 98.19 163 ILE A C 1
ATOM 1237 O O . ILE A 1 163 ? 6.085 13.603 2.794 1.00 98.19 163 ILE A O 1
ATOM 1241 N N . ALA A 1 164 ? 7.231 13.465 0.879 1.00 98.12 164 ALA A N 1
ATOM 1242 C CA . ALA A 1 164 ? 7.603 14.882 0.899 1.00 98.12 164 ALA A CA 1
ATOM 1243 C C . ALA A 1 164 ? 6.424 15.792 0.509 1.00 98.12 164 ALA A C 1
ATOM 1245 O O . ALA A 1 164 ? 6.179 16.828 1.125 1.00 98.12 164 ALA A O 1
ATOM 1246 N N . THR A 1 165 ? 5.647 15.435 -0.511 1.00 98.06 165 THR A N 1
ATOM 1247 C CA . THR A 1 165 ? 4.462 16.195 -0.922 1.00 98.06 165 THR A CA 1
ATOM 1248 C C . THR A 1 165 ? 3.342 15.279 -1.399 1.00 98.06 165 THR A C 1
ATOM 1250 O O . THR A 1 165 ? 3.555 14.437 -2.268 1.00 98.06 165 THR A O 1
ATOM 1253 N N . GLY A 1 166 ? 2.125 15.484 -0.890 1.00 97.88 166 GLY A N 1
ATOM 1254 C CA . GLY A 1 166 ? 0.912 14.901 -1.464 1.00 97.88 166 GLY A CA 1
ATOM 1255 C C . GLY A 1 166 ? -0.168 14.558 -0.446 1.00 97.88 166 GLY A C 1
ATOM 1256 O O . GLY A 1 166 ? -0.609 15.431 0.294 1.00 97.88 166 GLY A O 1
ATOM 1257 N N . SER A 1 167 ? -0.683 13.327 -0.451 1.00 97.88 167 SER A N 1
ATOM 1258 C CA . SER A 1 167 ? -1.747 12.943 0.490 1.00 97.88 167 SER A CA 1
ATOM 1259 C C . SER A 1 167 ? -1.690 11.477 0.888 1.00 97.88 167 SER A C 1
ATOM 1261 O O . SER A 1 167 ? -1.257 10.626 0.113 1.00 97.88 167 SER A O 1
ATOM 1263 N N . ILE A 1 168 ? -2.148 11.182 2.101 1.00 98.25 168 ILE A N 1
ATOM 1264 C CA . ILE A 1 168 ? -2.205 9.822 2.636 1.00 98.25 168 ILE A CA 1
ATOM 1265 C C . ILE A 1 168 ? -3.643 9.514 3.051 1.00 98.25 168 ILE A C 1
ATOM 1267 O O . ILE A 1 168 ? -4.214 10.225 3.870 1.00 98.25 168 ILE A O 1
ATOM 1271 N N . ASN A 1 169 ? -4.221 8.440 2.519 1.00 97.88 169 ASN A N 1
ATOM 1272 C CA . ASN A 1 169 ? -5.549 7.949 2.875 1.00 97.88 169 ASN A CA 1
ATOM 1273 C C . ASN A 1 169 ? -5.450 6.492 3.334 1.00 97.88 169 ASN A C 1
ATOM 1275 O O . ASN A 1 169 ? -5.263 5.586 2.525 1.00 97.88 169 ASN A O 1
ATOM 1279 N N . LEU A 1 170 ? -5.582 6.257 4.636 1.00 96.19 170 LEU A N 1
ATOM 1280 C CA . LEU A 1 170 ? -5.562 4.920 5.222 1.00 96.19 170 LEU A CA 1
ATOM 1281 C C . LEU A 1 170 ? -6.968 4.553 5.683 1.00 96.19 170 LEU A C 1
ATOM 1283 O O . LEU A 1 170 ? -7.552 5.253 6.511 1.00 96.19 170 LEU A O 1
ATOM 1287 N N . SER A 1 171 ? -7.505 3.449 5.172 1.00 93.25 171 SER A N 1
ATOM 1288 C CA . SER A 1 171 ? -8.785 2.899 5.604 1.00 93.25 171 SER A CA 1
ATOM 1289 C C . SER A 1 171 ? -8.610 1.472 6.107 1.00 93.25 171 SER A C 1
ATOM 1291 O O . SER A 1 171 ? -8.203 0.592 5.352 1.00 93.25 171 SER A O 1
ATOM 1293 N N . ALA A 1 172 ? -8.933 1.232 7.379 1.00 87.31 172 ALA A N 1
ATOM 1294 C CA . ALA A 1 172 ? -8.830 -0.090 8.000 1.00 87.31 172 ALA A CA 1
ATOM 1295 C C . ALA A 1 172 ? -7.442 -0.751 7.821 1.00 87.31 172 ALA A C 1
ATOM 1297 O O . ALA A 1 172 ? -7.355 -1.893 7.372 1.00 87.31 172 ALA A O 1
ATOM 1298 N N . VAL A 1 173 ? -6.370 -0.016 8.143 1.00 87.56 173 VAL A N 1
ATOM 1299 C CA . VAL A 1 173 ? -4.987 -0.524 8.125 1.00 87.56 173 VAL A CA 1
ATOM 1300 C C . VAL A 1 173 ? -4.582 -1.004 9.521 1.00 87.56 173 VAL A C 1
ATOM 1302 O O . VAL A 1 173 ? -4.486 -0.207 10.443 1.00 87.56 173 VAL A O 1
ATOM 1305 N N . GLU A 1 174 ? -4.379 -2.301 9.701 1.00 92.31 174 GLU A N 1
ATOM 1306 C CA . GLU A 1 174 ? -3.943 -2.886 10.979 1.00 92.31 174 GLU A CA 1
ATOM 1307 C C . GLU A 1 174 ? -2.410 -2.895 11.105 1.00 92.31 174 GLU A C 1
ATOM 1309 O O . GLU A 1 174 ? -1.723 -2.834 10.086 1.00 92.31 174 GLU A O 1
ATOM 1314 N N . GLY A 1 175 ? -1.891 -3.016 12.334 1.00 92.50 175 GLY A N 1
ATOM 1315 C CA . GLY A 1 175 ? -0.448 -3.074 12.624 1.00 92.50 175 GLY A CA 1
ATOM 1316 C C . GLY A 1 175 ? 0.131 -1.795 13.242 1.00 92.50 175 GLY A C 1
ATOM 1317 O O . GLY A 1 175 ? -0.601 -0.889 13.656 1.00 92.50 175 GLY A O 1
ATOM 1318 N N . SER A 1 176 ? 1.461 -1.734 13.349 1.00 94.69 176 SER A N 1
ATOM 1319 C CA . SER A 1 176 ? 2.191 -0.545 13.804 1.00 94.69 176 SER A CA 1
ATOM 1320 C C . SER A 1 176 ? 2.485 0.392 12.637 1.00 94.69 176 SER A C 1
ATOM 1322 O O . SER A 1 176 ? 2.828 -0.053 11.546 1.00 94.69 176 SER A O 1
ATOM 1324 N N . SER A 1 177 ? 2.391 1.706 12.840 1.00 96.62 177 SER A N 1
ATOM 1325 C CA . SER A 1 177 ? 2.665 2.694 11.790 1.00 96.62 177 SER A CA 1
ATOM 1326 C C . SER A 1 177 ? 3.507 3.869 12.287 1.00 96.62 177 SER A C 1
ATOM 1328 O O . SER A 1 177 ? 3.210 4.446 13.334 1.00 96.62 177 SER A O 1
ATOM 1330 N N . ASP A 1 178 ? 4.509 4.255 11.499 1.00 97.88 178 ASP A N 1
ATOM 1331 C CA . ASP A 1 178 ? 5.293 5.484 11.626 1.00 97.88 178 ASP A CA 1
ATOM 1332 C C . ASP A 1 178 ? 5.263 6.242 10.289 1.00 97.88 178 ASP A C 1
ATOM 1334 O O . ASP A 1 178 ? 5.776 5.781 9.266 1.00 97.88 178 ASP A O 1
ATOM 1338 N N . ILE A 1 179 ? 4.568 7.377 10.269 1.00 98.25 179 ILE A N 1
ATOM 1339 C CA . ILE A 1 179 ? 4.253 8.115 9.046 1.00 98.25 179 ILE A CA 1
ATOM 1340 C C . ILE A 1 179 ? 4.746 9.553 9.172 1.00 98.25 179 ILE A C 1
ATOM 1342 O O . ILE A 1 179 ? 4.334 10.280 10.075 1.00 98.25 179 ILE A O 1
ATOM 1346 N N . HIS A 1 180 ? 5.552 10.001 8.215 1.00 98.50 180 HIS A N 1
ATOM 1347 C CA . HIS A 1 180 ? 6.008 11.382 8.087 1.00 98.50 180 HIS A CA 1
ATOM 1348 C C . HIS A 1 180 ? 5.580 11.962 6.733 1.00 98.50 180 HIS A C 1
ATOM 1350 O O . HIS A 1 180 ? 5.976 11.477 5.677 1.00 98.50 180 HIS A O 1
ATOM 1356 N N . LEU A 1 181 ? 4.760 13.012 6.763 1.00 98.38 181 LEU A N 1
ATOM 1357 C CA . LEU A 1 181 ? 4.338 13.786 5.596 1.00 98.38 181 LEU A CA 1
ATOM 1358 C C . LEU A 1 181 ? 4.883 15.212 5.717 1.00 98.38 181 LEU A C 1
ATOM 1360 O O . LEU A 1 181 ? 4.509 15.933 6.638 1.00 98.38 181 LEU A O 1
ATOM 1364 N N . GLU A 1 182 ? 5.761 15.653 4.819 1.00 98.38 182 GLU A N 1
ATOM 1365 C CA . GLU A 1 182 ? 6.306 17.015 4.927 1.00 98.38 182 GLU A CA 1
ATOM 1366 C C . GLU A 1 182 ? 5.250 18.046 4.512 1.00 98.38 182 GLU A C 1
ATOM 1368 O O . GLU A 1 182 ? 4.967 18.981 5.256 1.00 98.38 182 GLU A O 1
ATOM 1373 N N . ASN A 1 183 ? 4.600 17.858 3.361 1.00 98.12 183 ASN A N 1
ATOM 1374 C CA . ASN A 1 183 ? 3.563 18.767 2.874 1.00 98.12 183 ASN A CA 1
ATOM 1375 C C . ASN A 1 183 ? 2.346 17.999 2.355 1.00 98.12 183 ASN A C 1
ATOM 1377 O O . ASN A 1 183 ? 2.445 17.245 1.389 1.00 98.12 183 ASN A O 1
ATOM 1381 N N . GLY A 1 184 ? 1.178 18.220 2.948 1.00 98.06 184 GLY A N 1
ATOM 1382 C CA . GLY A 1 184 ? -0.053 17.581 2.504 1.00 98.06 184 GLY A CA 1
ATOM 1383 C C . GLY A 1 184 ? -0.999 17.183 3.621 1.00 98.06 184 GLY A C 1
ATOM 1384 O O . GLY A 1 184 ? -0.769 17.469 4.793 1.00 98.06 184 GLY A O 1
ATOM 1385 N N . ASP A 1 185 ? -2.055 16.473 3.243 1.00 98.12 185 ASP A N 1
ATOM 1386 C CA . ASP A 1 185 ? -3.076 16.016 4.179 1.00 98.12 185 ASP A CA 1
ATOM 1387 C C . ASP A 1 185 ? -3.017 14.499 4.388 1.00 98.12 185 ASP A C 1
ATOM 1389 O O . ASP A 1 185 ? -2.802 13.723 3.453 1.00 98.12 185 ASP A O 1
ATOM 1393 N N . ILE A 1 186 ? -3.269 14.072 5.623 1.00 98.00 186 ILE A N 1
ATOM 1394 C CA . ILE A 1 186 ? -3.437 12.667 5.985 1.00 98.00 186 ILE A CA 1
ATOM 1395 C C . ILE A 1 186 ? -4.834 12.417 6.552 1.00 98.00 186 ILE A C 1
ATOM 1397 O O . ILE A 1 186 ? -5.306 13.133 7.435 1.00 98.00 186 ILE A O 1
ATOM 1401 N N . SER A 1 187 ? -5.501 11.378 6.055 1.00 97.38 187 SER A N 1
ATOM 1402 C CA . SER A 1 187 ? -6.779 10.875 6.550 1.00 97.38 187 SER A CA 1
ATOM 1403 C C . SER A 1 187 ? -6.638 9.409 6.933 1.00 97.38 187 SER A C 1
ATOM 1405 O O . SER A 1 187 ? -6.294 8.572 6.104 1.00 97.38 187 SER A O 1
ATOM 1407 N N . ILE A 1 188 ? -6.907 9.093 8.195 1.00 95.38 188 ILE A N 1
ATOM 1408 C CA . ILE A 1 188 ? -6.847 7.737 8.738 1.00 95.38 188 ILE A CA 1
ATOM 1409 C C . ILE A 1 188 ? -8.223 7.396 9.292 1.00 95.38 188 ILE A C 1
ATOM 1411 O O . ILE A 1 188 ? -8.738 8.088 10.173 1.00 95.38 188 ILE A O 1
ATOM 1415 N N . GLN A 1 189 ? -8.830 6.343 8.757 1.00 93.12 189 GLN A N 1
ATOM 1416 C CA . GLN A 1 189 ? -10.225 6.003 8.993 1.00 93.12 189 GLN A CA 1
ATOM 1417 C C . GLN A 1 189 ? -10.383 4.518 9.319 1.00 93.12 189 GLN A C 1
ATOM 1419 O O . GLN A 1 189 ? -10.108 3.645 8.501 1.00 93.12 189 GLN A O 1
ATOM 1424 N N . TYR A 1 190 ? -10.915 4.221 10.497 1.00 87.69 190 TYR A N 1
ATOM 1425 C CA . TYR A 1 190 ? -11.295 2.874 10.907 1.00 87.69 190 TYR A CA 1
ATOM 1426 C C . TYR A 1 190 ? -12.819 2.801 10.969 1.00 87.69 190 TYR A C 1
ATOM 1428 O O . TYR A 1 190 ? -13.441 3.029 12.004 1.00 87.69 190 TYR A O 1
ATOM 1436 N N . PHE A 1 191 ? -13.457 2.547 9.828 1.00 72.25 191 PHE A N 1
ATOM 1437 C CA . PHE A 1 191 ? -14.908 2.399 9.768 1.00 72.25 191 PHE A CA 1
ATOM 1438 C C . PHE A 1 191 ? -15.292 0.925 9.721 1.00 72.25 191 PHE A C 1
ATOM 1440 O O . PHE A 1 191 ? -15.035 0.253 8.729 1.00 72.25 191 PHE A O 1
ATOM 1447 N N . ASN A 1 192 ? -16.005 0.454 10.749 1.00 61.31 192 ASN A N 1
ATOM 1448 C CA . ASN A 1 192 ? -16.844 -0.753 10.708 1.00 61.31 192 ASN A CA 1
ATOM 1449 C C . ASN A 1 192 ? -16.134 -2.096 10.421 1.00 61.31 192 ASN A C 1
ATOM 1451 O O . ASN A 1 192 ? -16.777 -3.145 10.412 1.00 61.31 192 ASN A O 1
ATOM 1455 N N . THR A 1 193 ? -14.824 -2.092 10.212 1.00 56.78 193 THR A N 1
ATOM 1456 C CA . THR A 1 193 ? -13.972 -3.254 10.424 1.00 56.78 193 THR A CA 1
ATOM 1457 C C . THR A 1 193 ? -13.793 -3.392 11.933 1.00 56.78 193 THR A C 1
ATOM 1459 O O . THR A 1 193 ? -13.750 -2.382 12.625 1.00 56.78 193 THR A O 1
ATOM 1462 N N . ASN A 1 194 ? -13.792 -4.612 12.474 1.00 61.22 194 ASN A N 1
ATOM 1463 C CA . ASN A 1 194 ? -13.256 -4.862 13.814 1.00 61.22 194 ASN A CA 1
ATOM 1464 C C . ASN A 1 194 ? -11.745 -4.957 13.606 1.00 61.22 194 ASN A C 1
ATOM 1466 O O . ASN A 1 194 ? -11.294 -6.072 13.325 1.00 61.22 194 ASN A O 1
ATOM 1470 N N . PRO A 1 195 ? -10.986 -3.842 13.619 1.00 62.94 195 PRO A N 1
ATOM 1471 C CA . PRO A 1 195 ? -9.560 -3.915 13.371 1.00 62.94 195 PRO A CA 1
ATOM 1472 C C . PRO A 1 195 ? -9.025 -4.695 14.560 1.00 62.94 195 PRO A C 1
ATOM 1474 O O . PRO A 1 195 ? -9.323 -4.340 15.707 1.00 62.94 195 PRO A O 1
ATOM 1477 N N . LYS A 1 196 ? -8.377 -5.826 14.302 1.00 67.81 196 LYS A N 1
ATOM 1478 C CA . LYS A 1 196 ? -8.035 -6.728 15.400 1.00 67.81 196 LYS A CA 1
ATOM 1479 C C . LYS A 1 196 ? -7.048 -6.052 16.337 1.00 67.81 196 LYS A C 1
ATOM 1481 O O . LYS A 1 196 ? -7.246 -6.115 17.546 1.00 67.81 196 LYS A O 1
ATOM 1486 N N . GLU A 1 197 ? -6.045 -5.372 15.780 1.00 75.56 197 GLU A N 1
ATOM 1487 C CA . GLU A 1 197 ? -4.944 -4.788 16.543 1.00 75.56 197 GLU A CA 1
ATOM 1488 C C . GLU A 1 197 ? -4.377 -3.548 15.825 1.00 75.56 197 GLU A C 1
ATOM 1490 O O . GLU A 1 197 ? -4.010 -3.591 14.650 1.00 75.56 197 GLU A O 1
ATOM 1495 N N . ILE A 1 198 ? -4.314 -2.426 16.543 1.00 82.31 198 ILE A N 1
ATOM 1496 C CA . ILE A 1 198 ? -3.457 -1.282 16.209 1.00 82.31 198 ILE A CA 1
ATOM 1497 C C . ILE A 1 198 ? -2.616 -1.053 17.451 1.00 82.31 198 ILE A C 1
ATOM 1499 O O . ILE A 1 198 ? -3.142 -0.575 18.457 1.00 82.31 198 ILE A O 1
ATOM 1503 N N . ASP A 1 199 ? -1.342 -1.432 17.400 1.00 87.19 199 ASP A N 1
ATOM 1504 C CA . ASP A 1 199 ? -0.462 -1.289 18.559 1.00 87.19 199 ASP A CA 1
ATOM 1505 C C . ASP A 1 199 ? -0.064 0.182 18.732 1.00 87.19 199 ASP A C 1
ATOM 1507 O O . ASP A 1 199 ? -0.442 0.846 19.702 1.00 87.19 199 ASP A O 1
ATOM 1511 N N . THR A 1 200 ? 0.642 0.729 17.740 1.00 92.44 200 THR A N 1
ATOM 1512 C CA . THR A 1 200 ? 1.155 2.101 17.782 1.00 92.44 200 THR A CA 1
ATOM 1513 C C . THR A 1 200 ? 0.957 2.809 16.445 1.00 92.44 200 THR A C 1
ATOM 1515 O O . THR A 1 200 ? 1.406 2.324 15.413 1.00 92.44 200 THR A O 1
ATOM 1518 N N . LEU A 1 201 ? 0.343 3.993 16.471 1.00 95.38 201 LEU A N 1
ATOM 1519 C CA . LEU A 1 201 ? 0.203 4.886 15.320 1.00 95.38 201 LEU A CA 1
ATOM 1520 C C . LEU A 1 201 ? 0.922 6.204 15.611 1.00 95.38 201 LEU A C 1
ATOM 1522 O O . LEU A 1 201 ? 0.451 7.010 16.414 1.00 95.38 201 LEU A O 1
ATOM 1526 N N . LYS A 1 202 ? 2.048 6.439 14.942 1.00 97.56 202 LYS A N 1
ATOM 1527 C CA . LYS A 1 202 ? 2.794 7.699 14.972 1.00 97.56 202 LYS A CA 1
ATOM 1528 C C . LYS A 1 202 ? 2.653 8.394 13.628 1.00 97.56 202 LYS A C 1
ATOM 1530 O O . LYS A 1 202 ? 2.945 7.816 12.588 1.00 97.56 202 LYS A O 1
ATOM 1535 N N . VAL A 1 203 ? 2.197 9.638 13.654 1.00 97.56 203 VAL A N 1
ATOM 1536 C CA . VAL A 1 203 ? 2.045 10.471 12.463 1.00 97.56 203 VAL A CA 1
ATOM 1537 C C . VAL A 1 203 ? 2.651 11.834 12.730 1.00 97.56 203 VAL A C 1
ATOM 1539 O O . VAL A 1 203 ? 2.310 12.494 13.713 1.00 97.56 203 VAL A O 1
ATOM 1542 N N . LYS A 1 204 ? 3.501 12.286 11.818 1.00 98.25 204 LYS A N 1
ATOM 1543 C CA . LYS A 1 204 ? 4.067 13.627 11.795 1.00 98.25 204 LYS A CA 1
ATOM 1544 C C . LYS A 1 204 ? 3.740 14.298 10.464 1.00 98.25 204 LYS A C 1
ATOM 1546 O O . LYS A 1 204 ? 4.067 13.760 9.413 1.00 98.25 204 LYS A O 1
ATOM 1551 N N . VAL A 1 205 ? 3.126 15.478 10.511 1.00 98.12 205 VAL A N 1
ATOM 1552 C CA . VAL A 1 205 ? 2.838 16.311 9.336 1.00 98.12 205 VAL A CA 1
ATOM 1553 C C . VAL A 1 205 ? 3.528 17.665 9.491 1.00 98.12 205 VAL A C 1
ATOM 1555 O O . VAL A 1 205 ? 3.174 18.431 10.386 1.00 98.12 205 VAL A O 1
ATOM 1558 N N . ASP A 1 206 ? 4.507 18.007 8.656 1.00 98.25 206 ASP A N 1
ATOM 1559 C CA . ASP A 1 206 ? 5.173 19.309 8.813 1.00 98.25 206 ASP A CA 1
ATOM 1560 C C . ASP A 1 206 ? 4.248 20.456 8.366 1.00 98.25 206 ASP A C 1
ATOM 1562 O O . ASP A 1 206 ? 4.093 21.449 9.080 1.00 98.25 206 ASP A O 1
ATOM 1566 N N . SER A 1 207 ? 3.555 20.314 7.239 1.00 97.81 207 SER A N 1
ATOM 1567 C CA . SER A 1 207 ? 2.588 21.296 6.750 1.00 97.81 207 SER A CA 1
ATOM 1568 C C . SER A 1 207 ? 1.351 20.643 6.133 1.00 97.81 207 SER A C 1
ATOM 1570 O O . SER A 1 207 ? 1.408 20.119 5.028 1.00 97.81 207 SER A O 1
ATOM 1572 N N . GLY A 1 208 ? 0.210 20.750 6.809 1.00 97.50 208 GLY A N 1
ATOM 1573 C CA . GLY A 1 208 ? -1.104 20.312 6.344 1.00 97.50 208 GLY A CA 1
ATOM 1574 C C . GLY A 1 208 ? -1.943 19.703 7.465 1.00 97.50 208 GLY A C 1
ATOM 1575 O O . GLY A 1 208 ? -1.669 19.920 8.648 1.00 97.50 208 GLY A O 1
ATOM 1576 N N . ASN A 1 209 ? -3.021 19.006 7.117 1.00 97.62 209 ASN A N 1
ATOM 1577 C CA . ASN A 1 209 ? -4.007 18.545 8.089 1.00 97.62 209 ASN A CA 1
ATOM 1578 C C . ASN A 1 209 ? -3.901 17.041 8.346 1.00 97.62 209 ASN A C 1
ATOM 1580 O O . ASN A 1 209 ? -3.713 16.246 7.431 1.00 97.62 209 ASN A O 1
ATOM 1584 N N . ALA A 1 210 ? -4.108 16.643 9.599 1.00 97.44 210 ALA A N 1
ATOM 1585 C CA . ALA A 1 210 ? -4.225 15.246 9.989 1.00 97.44 210 ALA A CA 1
ATOM 1586 C C . ALA A 1 210 ? -5.638 14.961 10.492 1.00 97.44 210 ALA A C 1
ATOM 1588 O O . ALA A 1 210 ? -6.100 15.578 11.450 1.00 97.44 210 ALA A O 1
ATOM 1589 N N . THR A 1 211 ? -6.329 14.019 9.855 1.00 96.56 211 THR A N 1
ATOM 1590 C CA . THR A 1 211 ? -7.647 13.544 10.273 1.00 96.56 211 THR A CA 1
ATOM 1591 C C . THR A 1 211 ? -7.552 12.107 10.766 1.00 96.56 211 THR A C 1
ATOM 1593 O O . THR A 1 211 ? -7.108 11.237 10.023 1.00 96.56 211 THR A O 1
ATOM 1596 N N . PHE A 1 212 ? -8.000 11.843 11.993 1.00 94.81 212 PHE A N 1
ATOM 1597 C CA . PHE A 1 212 ? -8.046 10.497 12.570 1.00 94.81 212 PHE A CA 1
ATOM 1598 C C . PHE A 1 212 ? -9.452 10.157 13.062 1.00 94.81 212 PHE A C 1
ATOM 1600 O O . PHE A 1 212 ? -9.980 10.809 13.966 1.00 94.81 212 PHE A O 1
ATOM 1607 N N . ILE A 1 213 ? -10.048 9.122 12.475 1.00 91.75 213 ILE A N 1
ATOM 1608 C CA . ILE A 1 213 ? -11.391 8.640 12.795 1.00 91.75 213 ILE A CA 1
ATOM 1609 C C . ILE A 1 213 ? -11.290 7.174 13.200 1.00 91.75 213 ILE A C 1
ATOM 1611 O O . ILE A 1 213 ? -10.854 6.341 12.405 1.00 91.75 213 ILE A O 1
ATOM 1615 N N . ALA A 1 214 ? -11.711 6.846 14.421 1.00 88.44 214 ALA A N 1
ATOM 1616 C CA . ALA A 1 214 ? -11.640 5.481 14.935 1.00 88.44 214 ALA A CA 1
ATOM 1617 C C . ALA A 1 214 ? -12.869 5.103 15.772 1.00 88.44 214 ALA A C 1
ATOM 1619 O O . ALA A 1 214 ? -13.430 5.961 16.461 1.00 88.44 214 ALA A O 1
ATOM 1620 N N . PRO A 1 215 ? -13.305 3.827 15.751 1.00 84.00 215 PRO A N 1
ATOM 1621 C CA . PRO A 1 215 ? -14.395 3.378 16.593 1.00 84.00 215 PRO A CA 1
ATOM 1622 C C . PRO A 1 215 ? -13.894 3.302 18.035 1.00 84.00 215 PRO A C 1
ATOM 1624 O O . PRO A 1 215 ? -12.725 3.048 18.298 1.00 84.00 215 PRO A O 1
ATOM 1627 N N . ALA A 1 216 ? -14.788 3.475 18.998 1.00 75.81 216 ALA A N 1
ATOM 1628 C CA . ALA A 1 216 ? -14.394 3.481 20.405 1.00 75.81 216 ALA A CA 1
ATOM 1629 C C . ALA A 1 216 ? -14.005 2.120 20.987 1.00 75.81 216 ALA A C 1
ATOM 1631 O O . ALA A 1 216 ? -13.525 2.061 22.112 1.00 75.81 216 ALA A O 1
ATOM 1632 N N . SER A 1 217 ? -14.257 1.036 20.254 1.00 79.12 217 SER A N 1
ATOM 1633 C CA . SER A 1 217 ? -13.768 -0.298 20.600 1.00 79.12 217 SER A CA 1
ATOM 1634 C C . SER A 1 217 ? -12.265 -0.452 20.369 1.00 79.12 217 SER A C 1
ATOM 1636 O O . SER A 1 217 ? -11.687 -1.443 20.797 1.00 79.12 217 SER A O 1
ATOM 1638 N N . LEU A 1 218 ? -11.653 0.487 19.648 1.00 81.75 218 LEU A N 1
ATOM 1639 C CA . LEU A 1 218 ? -10.236 0.487 19.353 1.00 81.75 218 LEU A CA 1
ATOM 1640 C C . LEU A 1 218 ? -9.482 1.167 20.506 1.00 81.75 218 LEU A C 1
ATOM 1642 O O . LEU A 1 218 ? -9.809 2.298 20.868 1.00 81.75 218 LEU A O 1
ATOM 1646 N N . ASN A 1 219 ? -8.437 0.513 21.020 1.00 83.00 219 ASN A N 1
ATOM 1647 C CA . ASN A 1 219 ? -7.558 1.045 22.070 1.00 83.00 219 ASN A CA 1
ATOM 1648 C C . ASN A 1 219 ? -6.141 1.331 21.532 1.00 83.00 219 ASN A C 1
ATOM 1650 O O . ASN A 1 219 ? -5.187 0.687 21.965 1.00 83.00 219 ASN A O 1
ATOM 1654 N N . PRO A 1 220 ? -5.972 2.243 20.559 1.00 83.00 220 PRO A N 1
ATOM 1655 C CA . PRO A 1 220 ? -4.668 2.498 19.967 1.00 83.00 220 PRO A CA 1
ATOM 1656 C C . PRO A 1 220 ? -3.814 3.417 20.850 1.00 83.00 220 PRO A C 1
ATOM 1658 O O . PRO A 1 220 ? -4.330 4.322 21.515 1.00 83.00 220 PRO A O 1
ATOM 1661 N N . LYS A 1 221 ? -2.488 3.268 20.763 1.00 90.06 221 LYS A N 1
ATOM 1662 C CA . LYS A 1 221 ? -1.544 4.322 21.162 1.00 90.06 221 LYS A CA 1
ATOM 1663 C C . LYS A 1 221 ? -1.314 5.237 19.965 1.00 90.06 221 LYS A C 1
ATOM 1665 O O . LYS A 1 221 ? -0.592 4.873 19.038 1.00 90.06 221 LYS A O 1
ATOM 1670 N N . VAL A 1 222 ? -1.938 6.413 19.964 1.00 92.75 222 VAL A N 1
ATOM 1671 C CA . VAL A 1 222 ? -1.882 7.345 18.828 1.00 92.75 222 VAL A CA 1
ATOM 1672 C C . VAL A 1 222 ? -1.102 8.593 19.202 1.00 92.75 222 VAL A C 1
ATOM 1674 O O . VAL A 1 222 ? -1.456 9.295 20.146 1.00 92.75 222 VAL A O 1
ATOM 1677 N N . ALA A 1 223 ? -0.084 8.911 18.413 1.00 96.06 223 ALA A N 1
ATOM 1678 C CA . ALA A 1 223 ? 0.634 10.172 18.462 1.00 96.06 223 ALA A CA 1
ATOM 1679 C C . ALA A 1 223 ? 0.496 10.887 17.111 1.00 96.06 223 ALA A C 1
ATOM 1681 O O . ALA A 1 223 ? 1.038 10.419 16.114 1.00 96.06 223 ALA A O 1
ATOM 1682 N N . LEU A 1 224 ? -0.218 12.016 17.072 1.00 96.00 224 LEU A N 1
ATOM 1683 C CA . LEU A 1 224 ? -0.324 12.871 15.882 1.00 96.00 224 LEU A CA 1
ATOM 1684 C C . LEU A 1 224 ? 0.368 14.204 16.163 1.00 96.00 224 LEU A C 1
ATOM 1686 O O . LEU A 1 224 ? -0.001 14.928 17.087 1.00 96.00 224 LEU A O 1
ATOM 1690 N N . THR A 1 225 ? 1.361 14.545 15.355 1.00 97.31 225 THR A N 1
ATOM 1691 C CA . THR A 1 225 ? 2.085 15.815 15.439 1.00 97.31 225 THR A CA 1
ATOM 1692 C C . THR A 1 225 ? 1.899 16.591 14.150 1.00 97.31 225 THR A C 1
ATOM 1694 O O . THR A 1 225 ? 2.145 16.042 13.079 1.00 97.31 225 THR A O 1
ATOM 1697 N N . THR A 1 226 ? 1.527 17.868 14.231 1.00 96.19 226 THR A N 1
ATOM 1698 C CA . THR A 1 226 ? 1.605 18.782 13.088 1.00 96.19 226 THR A CA 1
ATOM 1699 C C . THR A 1 226 ? 2.445 20.015 13.418 1.00 96.19 226 THR A C 1
ATOM 1701 O O . THR A 1 226 ? 2.343 20.587 14.508 1.00 96.19 226 THR A O 1
ATOM 1704 N N . VAL A 1 227 ? 3.309 20.449 12.494 1.00 96.62 227 VAL A N 1
ATOM 1705 C CA . VAL A 1 227 ? 4.064 21.702 12.685 1.00 96.62 227 VAL A CA 1
ATOM 1706 C C . VAL A 1 227 ? 3.217 22.894 12.234 1.00 96.62 227 VAL A C 1
ATOM 1708 O O . VAL A 1 227 ? 3.081 23.866 12.978 1.00 96.62 227 VAL A O 1
ATOM 1711 N N . LYS A 1 228 ? 2.602 22.825 11.051 1.00 97.00 228 LYS A N 1
ATOM 1712 C CA . LYS A 1 228 ? 1.656 23.825 10.540 1.00 97.00 228 LYS A CA 1
ATOM 1713 C C . LYS A 1 228 ? 0.412 23.135 9.991 1.00 97.00 228 LYS A C 1
ATOM 1715 O O . LYS A 1 228 ? 0.518 22.356 9.060 1.00 97.00 228 LYS A O 1
ATOM 1720 N N . GLY A 1 229 ? -0.763 23.461 10.509 1.00 96.31 229 GLY A N 1
ATOM 1721 C CA . GLY A 1 229 ? -2.043 22.923 10.048 1.00 96.31 229 GLY A CA 1
ATOM 1722 C C . GLY A 1 229 ? -2.866 22.344 11.191 1.00 96.31 229 GLY A C 1
ATOM 1723 O O . GLY A 1 229 ? -2.579 22.602 12.358 1.00 96.31 229 GLY A O 1
ATOM 1724 N N . ASN A 1 230 ? -3.930 21.612 10.871 1.00 96.69 230 ASN A N 1
ATOM 1725 C CA . ASN A 1 230 ? -4.930 21.233 11.866 1.00 96.69 230 ASN A CA 1
ATOM 1726 C C . ASN A 1 230 ? -4.948 19.728 12.118 1.00 96.69 230 ASN A C 1
ATOM 1728 O O . ASN A 1 230 ? -4.842 18.930 11.189 1.00 96.69 230 ASN A O 1
ATOM 1732 N N . ILE A 1 231 ? -5.164 19.345 13.373 1.00 96.81 231 ILE A N 1
ATOM 1733 C CA . ILE A 1 231 ? -5.531 17.974 13.724 1.00 96.81 231 ILE A CA 1
ATOM 1734 C C . ILE A 1 231 ? -7.041 17.943 13.913 1.00 96.81 231 ILE A C 1
ATOM 1736 O O . ILE A 1 231 ? -7.581 18.670 14.746 1.00 96.81 231 ILE A O 1
ATOM 1740 N N . ARG A 1 232 ? -7.731 17.089 13.162 1.00 95.25 232 ARG A N 1
ATOM 1741 C CA . ARG A 1 232 ? -9.137 16.759 13.378 1.00 95.25 232 ARG A CA 1
ATOM 1742 C C . ARG A 1 232 ? -9.232 15.319 13.836 1.00 95.25 232 ARG A C 1
ATOM 1744 O O . ARG A 1 232 ? -8.725 14.411 13.186 1.00 95.25 232 ARG A O 1
ATOM 1751 N N . ASN A 1 233 ? -9.924 15.090 14.934 1.00 90.62 233 ASN A N 1
ATOM 1752 C CA . ASN A 1 233 ? -10.169 13.745 15.402 1.00 90.62 233 ASN A CA 1
ATOM 1753 C C . ASN A 1 233 ? -11.651 13.542 15.714 1.00 90.62 233 ASN A C 1
ATOM 1755 O O . ASN A 1 233 ? -12.298 14.423 16.281 1.00 90.62 233 ASN A O 1
ATOM 1759 N N . GLU A 1 234 ? -12.179 12.386 15.314 1.00 87.94 234 GLU A N 1
ATOM 1760 C CA . GLU A 1 234 ? -13.565 12.006 15.562 1.00 87.94 234 GLU A CA 1
ATOM 1761 C C . GLU A 1 234 ? -13.644 10.648 16.253 1.00 87.94 234 GLU A C 1
ATOM 1763 O O . GLU A 1 234 ? -13.143 9.642 15.741 1.00 87.94 234 GLU A O 1
ATOM 1768 N N . PHE A 1 235 ? -14.336 10.615 17.393 1.00 80.88 235 PHE A N 1
ATOM 1769 C CA . PHE A 1 235 ? -14.675 9.374 18.081 1.00 80.88 235 PHE A CA 1
ATOM 1770 C C . PHE A 1 235 ? -16.190 9.216 18.178 1.00 80.88 235 PHE A C 1
ATOM 1772 O O . PHE A 1 235 ? -16.811 9.774 19.091 1.00 80.88 235 PHE A O 1
ATOM 1779 N N . PRO A 1 236 ? -16.813 8.424 17.294 1.00 68.56 236 PRO A N 1
ATOM 1780 C CA . PRO A 1 236 ? -18.260 8.296 17.292 1.00 68.56 236 PRO A CA 1
ATOM 1781 C C . PRO A 1 236 ? -18.844 7.670 18.576 1.00 68.56 236 PRO A C 1
ATOM 1783 O O . PRO A 1 236 ? -20.019 7.903 18.856 1.00 68.56 236 PRO A O 1
ATOM 1786 N N . HIS A 1 237 ? -18.082 6.921 19.400 1.00 65.94 237 HIS A N 1
ATOM 1787 C CA . HIS A 1 237 ? -18.678 6.076 20.459 1.00 65.94 237 HIS A CA 1
ATOM 1788 C C . HIS A 1 237 ? -17.899 5.882 21.782 1.00 65.94 237 HIS A C 1
ATOM 1790 O O . HIS A 1 237 ? -18.034 4.811 22.366 1.00 65.94 237 HIS A O 1
ATOM 1796 N N . LEU A 1 238 ? -17.099 6.834 22.295 1.00 61.03 238 LEU A N 1
ATOM 1797 C CA . LEU A 1 238 ? -16.320 6.626 23.544 1.00 61.03 238 LEU A CA 1
ATOM 1798 C C . LEU A 1 238 ? -17.222 6.285 24.749 1.00 61.03 238 LEU A C 1
ATOM 1800 O O . LEU A 1 238 ? -17.734 7.172 25.430 1.00 61.03 238 LEU A O 1
ATOM 1804 N N . LYS A 1 239 ? -17.432 4.996 25.025 1.00 60.16 239 LYS A N 1
ATOM 1805 C CA . LYS A 1 239 ? -18.065 4.494 26.247 1.00 60.16 239 LYS A CA 1
ATOM 1806 C C . LYS A 1 239 ? -17.102 3.530 26.925 1.00 60.16 239 LYS A C 1
ATOM 1808 O O . LYS A 1 239 ? -17.017 2.375 26.534 1.00 60.16 239 LYS A O 1
ATOM 1813 N N . GLY A 1 240 ? -16.417 4.015 27.958 1.00 59.62 240 GLY A N 1
ATOM 1814 C CA . GLY A 1 240 ? -15.784 3.162 28.966 1.00 59.62 240 GLY A CA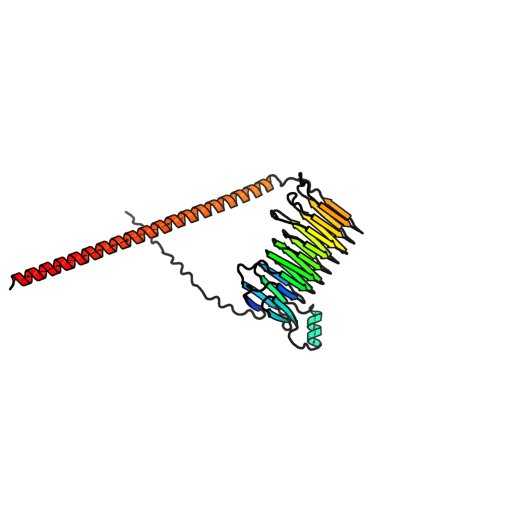 1
ATOM 1815 C C . GLY A 1 240 ? -14.495 2.439 28.569 1.00 59.62 240 GLY A C 1
ATOM 1816 O O . GLY A 1 240 ? -14.144 1.496 29.266 1.00 59.62 240 GLY A O 1
ATOM 1817 N N . SER A 1 241 ? -13.784 2.849 27.512 1.00 58.28 241 SER A N 1
ATOM 1818 C CA . SER A 1 241 ? -12.409 2.367 27.311 1.00 58.28 241 SER A CA 1
ATOM 1819 C C . SER A 1 241 ? -11.461 3.127 28.241 1.00 58.28 241 SER A C 1
ATOM 1821 O O . SER A 1 241 ? -11.367 4.353 28.156 1.00 58.28 241 SER A O 1
ATOM 1823 N N . SER A 1 242 ? -10.802 2.408 29.151 1.00 57.34 242 SER A N 1
ATOM 1824 C CA . SER A 1 242 ? -9.810 2.947 30.088 1.00 57.34 242 SER A CA 1
ATOM 1825 C C . SER A 1 242 ? -8.438 3.194 29.454 1.00 57.34 242 SER A C 1
ATOM 1827 O O . SER A 1 242 ? -7.618 3.874 30.065 1.00 57.34 242 SER A O 1
ATOM 1829 N N . ASP A 1 243 ? -8.194 2.690 28.239 1.00 74.19 243 ASP A N 1
ATOM 1830 C CA . ASP A 1 243 ? -6.829 2.503 27.724 1.00 74.19 243 ASP A CA 1
ATOM 1831 C C . ASP A 1 243 ? -6.526 3.342 26.469 1.00 74.19 243 ASP A C 1
ATOM 1833 O O . ASP A 1 243 ? -5.532 3.121 25.779 1.00 74.19 243 ASP A O 1
ATOM 1837 N N . LEU A 1 244 ? -7.375 4.322 26.151 1.00 78.62 244 LEU A N 1
ATOM 1838 C CA . LEU A 1 244 ? -7.160 5.211 25.011 1.00 78.62 244 LEU A CA 1
ATOM 1839 C C . LEU A 1 244 ? -6.043 6.223 25.316 1.00 78.62 244 LEU A C 1
ATOM 1841 O O . LEU A 1 244 ? -6.236 7.146 26.109 1.00 78.62 244 LEU A O 1
ATOM 1845 N N . ASN A 1 245 ? -4.895 6.082 24.648 1.00 86.12 245 ASN A N 1
ATOM 1846 C CA . ASN A 1 245 ? -3.768 7.004 24.776 1.00 86.12 245 ASN A CA 1
ATOM 1847 C C . ASN A 1 245 ? -3.604 7.829 23.494 1.00 86.12 245 ASN A C 1
ATOM 1849 O O . ASN A 1 245 ? -3.169 7.318 22.460 1.00 86.12 245 ASN A O 1
ATOM 1853 N N . LEU A 1 246 ? -3.970 9.110 23.576 1.00 89.19 246 LEU A N 1
ATOM 1854 C CA . LEU A 1 246 ? -3.866 10.066 22.479 1.00 89.19 246 LEU A CA 1
ATOM 1855 C C . LEU A 1 246 ? -2.899 11.176 22.859 1.00 89.19 246 LEU A C 1
ATOM 1857 O O . LEU A 1 246 ? -3.115 11.886 23.841 1.00 89.19 246 LEU A O 1
ATOM 1861 N N . ASN A 1 247 ? -1.882 11.371 22.033 1.00 93.62 247 ASN A N 1
ATOM 1862 C CA . ASN A 1 247 ? -0.978 12.500 22.128 1.00 93.62 247 ASN A CA 1
ATOM 1863 C C . ASN A 1 247 ? -1.081 13.337 20.849 1.00 93.62 247 ASN A C 1
ATOM 1865 O O . ASN A 1 247 ? -0.673 12.895 19.775 1.00 93.62 247 ASN A O 1
ATOM 1869 N N . PHE A 1 248 ? -1.644 14.539 20.960 1.00 95.25 248 PHE A N 1
ATOM 1870 C CA . PHE A 1 248 ? -1.775 15.475 19.847 1.00 95.25 248 PHE A CA 1
ATOM 1871 C C . PHE A 1 248 ? -0.920 16.712 20.105 1.00 95.25 248 PHE A C 1
ATOM 1873 O O . PHE A 1 248 ? -1.105 17.399 21.105 1.00 95.25 248 PHE A O 1
ATOM 1880 N N . THR A 1 249 ? -0.004 17.010 19.187 1.00 95.56 249 THR A N 1
ATOM 1881 C CA . THR A 1 249 ? 0.865 18.191 19.258 1.00 95.56 249 THR A CA 1
ATOM 1882 C C . THR A 1 249 ? 0.683 19.032 18.000 1.00 95.56 249 THR A C 1
ATOM 1884 O O . THR A 1 249 ? 0.863 18.526 16.898 1.00 95.56 249 THR A O 1
ATOM 1887 N N . VAL A 1 250 ? 0.350 20.316 18.152 1.00 95.69 250 VAL A N 1
ATOM 1888 C CA . VAL A 1 250 ? 0.252 21.278 17.041 1.00 95.69 250 VAL A CA 1
ATOM 1889 C C . VAL A 1 250 ? 1.070 22.512 17.387 1.00 95.69 250 VAL A C 1
ATOM 1891 O O . VAL A 1 250 ? 0.808 23.150 18.403 1.00 95.69 250 VAL A O 1
ATOM 1894 N N . ASN A 1 251 ? 2.054 22.859 16.554 1.00 96.25 251 ASN A N 1
ATOM 1895 C CA . ASN A 1 251 ? 2.838 24.084 16.755 1.00 96.25 251 ASN A CA 1
ATOM 1896 C C . ASN A 1 251 ? 2.077 25.320 16.234 1.00 96.25 251 ASN A C 1
ATOM 1898 O O . ASN A 1 251 ? 1.904 26.299 16.956 1.00 96.25 251 ASN A O 1
ATOM 1902 N N . LYS A 1 252 ? 1.564 25.271 14.997 1.00 95.75 252 LYS A N 1
ATOM 1903 C CA . LYS A 1 252 ? 0.745 26.342 14.404 1.00 95.75 252 LYS A CA 1
ATOM 1904 C C . LYS A 1 252 ? -0.522 25.790 13.758 1.00 95.75 252 LYS A C 1
ATOM 1906 O O . LYS A 1 252 ? -0.463 25.246 12.662 1.00 95.75 252 LYS A O 1
ATOM 1911 N N . GLY A 1 253 ? -1.669 26.002 14.394 1.00 95.75 253 GLY A N 1
ATOM 1912 C CA . GLY A 1 253 ? -2.983 25.597 13.889 1.00 95.75 253 GLY A CA 1
ATOM 1913 C C . GLY A 1 253 ? -3.909 25.182 15.025 1.00 95.75 253 GLY A C 1
ATOM 1914 O O . GLY A 1 253 ? -3.675 25.562 16.171 1.00 95.75 253 GLY A O 1
ATOM 1915 N N . ASN A 1 254 ? -4.957 24.419 14.713 1.00 96.50 254 ASN A N 1
ATOM 1916 C CA . ASN A 1 254 ? -5.967 24.021 15.692 1.00 96.50 254 ASN A CA 1
ATOM 1917 C C . ASN A 1 254 ? -6.041 22.503 15.862 1.00 96.50 254 ASN A C 1
ATOM 1919 O O . ASN A 1 254 ? -5.885 21.740 14.909 1.00 96.50 254 ASN A O 1
ATOM 1923 N N . ILE A 1 255 ? -6.376 22.075 17.077 1.00 96.31 255 ILE A N 1
ATOM 1924 C CA . ILE A 1 255 ? -6.819 20.710 17.360 1.00 96.31 255 ILE A CA 1
ATOM 1925 C C . ILE A 1 255 ? -8.337 20.757 17.523 1.00 96.31 255 ILE A C 1
ATOM 1927 O O . ILE A 1 255 ? -8.850 21.444 18.401 1.00 96.31 255 ILE A O 1
ATOM 1931 N N . THR A 1 256 ? -9.060 20.031 16.674 1.00 94.88 256 THR A N 1
ATOM 1932 C CA . THR A 1 256 ? -10.515 19.883 16.758 1.00 94.88 256 THR A CA 1
ATOM 1933 C C . THR A 1 256 ? -10.852 18.442 17.103 1.00 94.88 256 THR A C 1
ATOM 1935 O O . THR A 1 256 ? -10.685 17.543 16.279 1.00 94.88 256 THR A O 1
ATOM 1938 N N . ILE A 1 257 ? -11.359 18.224 18.313 1.00 90.19 257 ILE A N 1
ATOM 1939 C CA . ILE A 1 257 ? -11.879 16.925 18.741 1.00 90.19 257 ILE A CA 1
ATOM 1940 C C . ILE A 1 257 ? -13.394 16.985 18.610 1.00 90.19 257 ILE A C 1
ATOM 1942 O O . ILE A 1 257 ? -14.084 17.612 19.417 1.00 90.19 257 ILE A O 1
ATOM 1946 N N . LEU A 1 258 ? -13.920 16.351 17.568 1.00 87.25 258 LEU A N 1
ATOM 1947 C CA . LEU A 1 258 ? -15.353 16.215 17.398 1.00 87.25 258 LEU A CA 1
ATOM 1948 C C . LEU A 1 258 ? -15.802 14.982 18.164 1.00 87.25 258 LEU A C 1
ATOM 1950 O O . LEU A 1 258 ? -15.556 13.834 17.791 1.00 87.25 258 LEU A O 1
ATOM 1954 N N . LYS A 1 259 ? -16.545 15.235 19.235 1.00 76.31 259 LYS A N 1
ATOM 1955 C CA . LYS A 1 259 ? -17.476 14.241 19.738 1.00 76.31 259 LYS A CA 1
ATOM 1956 C C . LYS A 1 259 ? -18.594 14.186 18.716 1.00 76.31 259 LYS A C 1
ATOM 1958 O O . LYS A 1 259 ? -19.478 15.035 18.767 1.00 76.31 259 LYS A O 1
ATOM 1963 N N . THR A 1 260 ? -18.542 13.252 17.769 1.00 63.81 260 THR A N 1
ATOM 1964 C CA . THR A 1 260 ? -19.679 13.028 16.878 1.00 63.81 260 THR A CA 1
ATOM 1965 C C . THR A 1 260 ? -20.852 12.710 17.803 1.00 63.81 260 THR A C 1
ATOM 1967 O O . THR A 1 260 ? -20.812 11.687 18.500 1.00 63.81 260 THR A O 1
ATOM 1970 N N . PRO A 1 261 ? -21.846 13.612 17.946 1.00 51.03 261 PRO A N 1
ATOM 1971 C CA . PRO A 1 261 ? -22.997 13.290 18.755 1.00 51.03 261 PRO A CA 1
ATOM 1972 C C . PRO A 1 261 ? -23.586 12.024 18.152 1.00 51.03 261 PRO A C 1
ATOM 1974 O O . PRO A 1 261 ? -23.501 11.789 16.944 1.00 51.03 261 PRO A O 1
ATOM 1977 N N . VAL A 1 262 ? -24.202 11.202 18.990 1.00 49.31 262 VAL A N 1
ATOM 1978 C CA . VAL A 1 262 ? -25.072 10.135 18.515 1.00 49.31 262 VAL A CA 1
ATOM 1979 C C . VAL A 1 262 ? -26.296 10.818 17.889 1.00 49.31 262 VAL A C 1
ATOM 1981 O O . VAL A 1 262 ? -27.400 10.711 18.408 1.00 49.31 262 VAL A O 1
ATOM 1984 N N . SER A 1 263 ? -26.137 11.590 16.808 1.00 45.34 263 SER A N 1
ATOM 1985 C CA . SER A 1 263 ? -27.235 11.868 15.902 1.00 45.34 263 SER A CA 1
ATOM 1986 C C . SER A 1 263 ? -27.508 10.507 15.310 1.00 45.34 263 SER A C 1
ATOM 1988 O O . SER A 1 263 ? -26.747 10.014 14.475 1.00 45.34 263 SER A O 1
ATOM 1990 N N . GLY A 1 264 ? -28.470 9.839 15.943 1.00 45.06 264 GLY A N 1
ATOM 1991 C CA . GLY A 1 264 ? -28.746 8.439 15.754 1.00 45.06 264 GLY A CA 1
ATOM 1992 C C . GLY A 1 264 ? -28.658 8.124 14.281 1.00 45.06 264 GLY A C 1
ATOM 1993 O O . GLY A 1 264 ? -29.240 8.843 13.469 1.00 45.06 264 GLY A O 1
ATOM 1994 N N . ILE A 1 265 ? -27.942 7.045 13.954 1.00 50.34 265 ILE A N 1
ATOM 1995 C CA . ILE A 1 265 ? -28.267 6.261 12.769 1.00 50.34 265 ILE A CA 1
ATOM 1996 C C . ILE A 1 265 ? -29.790 6.316 12.701 1.00 50.34 265 ILE A C 1
ATOM 1998 O O . ILE A 1 265 ? -30.442 5.844 13.645 1.00 50.34 265 ILE A O 1
ATOM 2002 N N . SER A 1 266 ? -30.317 7.036 11.703 1.00 58.19 266 SER A N 1
ATOM 2003 C CA . SER A 1 266 ? -31.748 7.302 11.609 1.00 58.19 266 SER A CA 1
ATOM 2004 C C . SER A 1 266 ? -32.449 5.969 11.841 1.00 58.19 266 SER A C 1
ATOM 2006 O O . SER A 1 266 ? -31.921 4.951 11.380 1.00 58.19 266 SER A O 1
ATOM 2008 N N . PRO A 1 267 ? -33.583 5.903 12.554 1.00 67.19 267 PRO A N 1
ATOM 2009 C CA . PRO A 1 267 ? -34.326 4.654 12.686 1.00 67.19 267 PRO A CA 1
ATOM 2010 C C . PRO A 1 267 ? -34.431 3.912 11.341 1.00 67.19 267 PRO A C 1
ATOM 2012 O O . PRO A 1 267 ? -34.203 2.708 11.298 1.00 67.19 267 PRO A O 1
ATOM 2015 N N . LYS A 1 268 ? -34.563 4.663 10.231 1.00 73.25 268 LYS A N 1
ATOM 2016 C CA . LYS A 1 268 ? -34.493 4.150 8.855 1.00 73.25 268 LYS A CA 1
ATOM 2017 C C . LYS A 1 268 ? -33.154 3.509 8.481 1.00 73.25 268 LYS A C 1
ATOM 2019 O O . LYS A 1 268 ? -33.147 2.448 7.876 1.00 73.25 268 LYS A O 1
ATOM 2024 N N . THR A 1 269 ? -32.020 4.116 8.816 1.00 70.88 269 THR A N 1
ATOM 2025 C CA . THR A 1 269 ? -30.687 3.566 8.520 1.00 70.88 269 THR A CA 1
ATOM 2026 C C . THR A 1 269 ? -30.366 2.356 9.409 1.00 70.88 269 THR A C 1
ATOM 2028 O O . THR A 1 269 ? -29.767 1.398 8.928 1.00 70.88 269 THR A O 1
ATOM 2031 N N . LYS A 1 270 ? -30.823 2.324 10.674 1.00 70.69 270 LYS A N 1
ATOM 2032 C CA . LYS A 1 270 ? -30.700 1.123 11.527 1.00 70.69 270 LYS A CA 1
ATOM 2033 C C . LYS A 1 270 ? -31.535 -0.015 10.961 1.00 70.69 270 LYS A C 1
ATOM 2035 O O . LYS A 1 270 ? -31.053 -1.138 10.869 1.00 70.69 270 LYS A O 1
ATOM 2040 N N . GLU A 1 271 ? -32.759 0.294 10.550 1.00 81.00 271 GLU A N 1
ATOM 2041 C CA . GLU A 1 271 ? -33.668 -0.653 9.918 1.00 81.00 271 GLU A CA 1
ATOM 2042 C C . GLU A 1 271 ? -33.117 -1.153 8.575 1.00 81.00 271 GLU A C 1
ATOM 2044 O O . GLU A 1 271 ? -33.157 -2.351 8.316 1.00 81.00 271 GLU A O 1
ATOM 2049 N N . GLN A 1 272 ? -32.506 -0.288 7.759 1.00 80.31 272 GLN A N 1
ATOM 2050 C CA . GLN A 1 272 ? -31.825 -0.682 6.522 1.00 80.31 272 GLN A CA 1
ATOM 2051 C C . GLN A 1 272 ? -30.651 -1.627 6.786 1.00 80.31 272 GLN A C 1
ATOM 2053 O O . GLN A 1 272 ? -30.603 -2.693 6.177 1.00 80.31 272 GLN A O 1
ATOM 2058 N N . ILE A 1 273 ? -29.755 -1.297 7.724 1.00 75.44 273 ILE A N 1
ATOM 2059 C CA . ILE A 1 273 ? -28.623 -2.165 8.093 1.00 75.44 273 ILE A CA 1
ATOM 2060 C C . ILE A 1 273 ? -29.137 -3.506 8.632 1.00 75.44 273 ILE A C 1
ATOM 2062 O O . ILE A 1 273 ? -28.650 -4.570 8.248 1.00 75.44 273 ILE A O 1
ATOM 2066 N N . GLN A 1 274 ? -30.163 -3.486 9.485 1.00 82.38 274 GLN A N 1
ATOM 2067 C CA . GLN A 1 274 ? -30.754 -4.700 10.041 1.00 82.38 274 GLN A CA 1
ATOM 2068 C C . GLN A 1 274 ? -31.444 -5.548 8.961 1.00 82.38 274 GLN A C 1
ATOM 2070 O O . GLN A 1 274 ? -31.320 -6.775 8.975 1.00 82.38 274 GLN A O 1
ATOM 2075 N N . ASN A 1 275 ? -32.114 -4.920 7.995 1.00 89.50 275 ASN A N 1
ATOM 2076 C CA . ASN A 1 275 ? -32.724 -5.592 6.851 1.00 89.50 275 ASN A CA 1
ATOM 2077 C C . ASN A 1 275 ? -31.670 -6.179 5.908 1.00 89.50 275 ASN A C 1
ATOM 2079 O O . ASN A 1 275 ? -31.837 -7.303 5.436 1.00 89.50 275 ASN A O 1
ATOM 2083 N N . GLU A 1 276 ? -30.559 -5.483 5.680 1.00 85.88 276 GLU A N 1
ATOM 2084 C CA . GLU A 1 276 ? -29.459 -5.985 4.859 1.00 85.88 276 GLU A CA 1
ATOM 2085 C C . GLU A 1 276 ? -28.746 -7.168 5.533 1.00 85.88 276 GLU A C 1
ATOM 2087 O O . GLU A 1 276 ? -28.464 -8.177 4.884 1.00 85.88 276 GLU A O 1
ATOM 2092 N N . MET A 1 277 ? -28.539 -7.113 6.855 1.00 82.62 277 MET A N 1
ATOM 2093 C CA . MET A 1 277 ? -28.016 -8.246 7.625 1.00 82.62 277 MET A CA 1
ATOM 2094 C C . MET A 1 277 ? -28.972 -9.442 7.613 1.00 82.62 277 MET A C 1
ATOM 2096 O O . MET A 1 277 ? -28.533 -10.572 7.396 1.00 82.62 277 MET A O 1
ATOM 2100 N N . ARG A 1 278 ? -30.285 -9.215 7.775 1.00 90.94 278 ARG A N 1
ATOM 2101 C CA . ARG A 1 278 ? -31.308 -10.267 7.637 1.00 90.94 278 ARG A CA 1
ATOM 2102 C C . ARG A 1 278 ? -31.295 -10.877 6.235 1.00 90.94 278 ARG A C 1
ATOM 2104 O O . ARG A 1 278 ? -31.376 -12.098 6.112 1.00 90.94 278 ARG A O 1
ATOM 2111 N N . LYS A 1 279 ? -31.131 -10.060 5.190 1.00 93.38 279 LYS A N 1
ATOM 2112 C CA . LYS A 1 279 ? -31.013 -10.518 3.800 1.00 93.38 279 LYS A CA 1
ATOM 2113 C C . LYS A 1 279 ? -29.768 -11.387 3.598 1.00 93.38 279 LYS A C 1
ATOM 2115 O O . LYS A 1 279 ? -29.901 -12.509 3.119 1.00 93.38 279 LYS A O 1
ATOM 2120 N N . LYS A 1 280 ? -28.587 -10.938 4.042 1.00 88.94 280 LYS A N 1
ATOM 2121 C CA . LYS A 1 280 ? -27.331 -11.711 3.946 1.00 88.94 280 LYS A CA 1
ATOM 2122 C C . LYS A 1 280 ? -27.389 -13.015 4.747 1.00 88.94 280 LYS A C 1
ATOM 2124 O O . LYS A 1 280 ? -26.928 -14.051 4.270 1.00 88.94 280 LYS A O 1
ATOM 2129 N N . ALA A 1 281 ? -27.990 -12.998 5.937 1.00 87.69 281 ALA A N 1
ATOM 2130 C CA . ALA A 1 281 ? -28.196 -14.202 6.740 1.00 87.69 281 ALA A CA 1
ATOM 2131 C C . ALA A 1 281 ? -29.138 -15.200 6.045 1.00 87.69 281 ALA A C 1
ATOM 2133 O O . ALA A 1 281 ? -28.839 -16.395 6.005 1.00 87.69 281 ALA A O 1
ATOM 2134 N N . LYS A 1 282 ? -30.229 -14.710 5.440 1.00 93.00 282 LYS A N 1
ATOM 2135 C CA . LYS A 1 282 ? -31.160 -15.529 4.655 1.00 93.00 282 LYS A CA 1
ATOM 2136 C C . LYS A 1 282 ? -30.478 -16.136 3.426 1.00 93.00 282 LYS A C 1
ATOM 2138 O O . LYS A 1 282 ? -30.548 -17.346 3.243 1.00 93.00 282 LYS A O 1
ATOM 2143 N N . GLU A 1 283 ? -29.733 -15.346 2.653 1.00 92.44 283 GLU A N 1
ATOM 2144 C CA . GLU A 1 283 ? -28.963 -15.839 1.500 1.00 92.44 283 GLU A CA 1
ATOM 2145 C C . GLU A 1 283 ? -27.913 -16.886 1.909 1.00 92.44 283 GLU A C 1
ATOM 2147 O O . GLU A 1 283 ? -27.744 -17.902 1.233 1.00 92.44 283 GLU A O 1
ATOM 2152 N N . LYS A 1 284 ? -27.228 -16.693 3.045 1.00 90.00 284 LYS A N 1
ATOM 2153 C CA . LYS A 1 284 ? -26.268 -17.672 3.581 1.00 90.00 284 LYS A CA 1
ATOM 2154 C C . LYS A 1 284 ? -26.955 -18.982 3.990 1.00 90.00 284 LYS A C 1
ATOM 2156 O O . LYS A 1 284 ? -26.429 -20.057 3.696 1.00 90.00 284 LYS A O 1
ATOM 2161 N N . ALA A 1 285 ? -28.128 -18.913 4.622 1.00 90.12 285 ALA A N 1
ATOM 2162 C CA . ALA A 1 285 ? -28.923 -20.090 4.978 1.00 90.12 285 ALA A CA 1
ATOM 2163 C C . ALA A 1 285 ? -29.459 -20.830 3.735 1.00 90.12 285 ALA A C 1
ATOM 2165 O O . ALA A 1 285 ? -29.394 -22.060 3.663 1.00 90.12 285 ALA A O 1
ATOM 2166 N N . GLU A 1 286 ? -29.909 -20.098 2.714 1.00 93.44 286 GLU A N 1
ATOM 2167 C CA . GLU A 1 286 ? -30.341 -20.660 1.426 1.00 93.44 286 GLU A CA 1
ATOM 2168 C C . GLU A 1 286 ? -29.183 -21.327 0.666 1.00 93.44 286 GLU A C 1
ATOM 2170 O O . GLU A 1 286 ? -29.344 -22.407 0.095 1.00 93.44 286 GLU A O 1
ATOM 2175 N N . ARG A 1 287 ? -27.975 -20.748 0.700 1.00 89.94 287 ARG A N 1
ATOM 2176 C CA . ARG A 1 287 ? -26.775 -21.388 0.131 1.00 89.94 287 ARG A CA 1
ATOM 2177 C C . ARG A 1 287 ? -26.428 -22.691 0.849 1.00 89.94 287 ARG A C 1
ATOM 2179 O O . ARG A 1 287 ? -26.109 -23.675 0.182 1.00 89.94 287 ARG A O 1
ATOM 2186 N N . LYS A 1 288 ? -26.525 -22.724 2.182 1.00 91.56 288 LYS A N 1
ATOM 2187 C CA . LYS A 1 288 ? -26.246 -23.933 2.974 1.00 91.56 288 LYS A CA 1
ATOM 2188 C C . LYS A 1 288 ? -27.251 -25.050 2.676 1.00 91.56 288 LYS A C 1
ATOM 2190 O O . LYS A 1 288 ? -26.843 -26.173 2.398 1.00 91.56 288 LYS A O 1
ATOM 2195 N N . THR A 1 289 ? -28.543 -24.730 2.638 1.00 90.88 289 THR A N 1
ATOM 2196 C CA . THR A 1 289 ? -29.597 -25.703 2.299 1.00 90.88 289 THR A CA 1
ATOM 2197 C C . THR A 1 289 ? -29.483 -26.206 0.858 1.00 90.88 289 THR A C 1
ATOM 2199 O O . THR A 1 289 ? -29.627 -27.405 0.624 1.00 90.88 289 THR A O 1
ATOM 2202 N N . ARG A 1 290 ? -29.135 -25.347 -0.115 1.00 90.81 290 ARG A N 1
ATOM 2203 C CA . ARG A 1 290 ? -28.834 -25.786 -1.493 1.00 90.81 290 ARG A CA 1
ATOM 2204 C C . ARG A 1 290 ? -27.624 -26.717 -1.563 1.00 90.81 290 ARG A C 1
ATOM 2206 O O . ARG A 1 290 ? -27.675 -27.701 -2.296 1.00 90.81 290 ARG A O 1
ATOM 2213 N N . ALA A 1 291 ? -26.558 -26.434 -0.814 1.00 89.81 291 ALA A N 1
ATOM 2214 C CA . ALA A 1 291 ? -25.380 -27.298 -0.764 1.00 89.81 291 ALA A CA 1
ATOM 2215 C C . ALA A 1 291 ? -25.701 -28.673 -0.149 1.00 89.81 291 ALA A C 1
ATOM 2217 O O . ALA A 1 291 ? -25.298 -29.701 -0.693 1.00 89.81 291 ALA A O 1
ATOM 2218 N N . GLU A 1 292 ? -26.482 -28.711 0.935 1.00 93.06 292 GLU A N 1
ATOM 2219 C CA . GLU A 1 292 ? -26.946 -29.959 1.554 1.00 93.06 292 GLU A CA 1
ATOM 2220 C C . GLU A 1 292 ? -27.866 -30.758 0.621 1.00 93.06 292 GLU A C 1
ATOM 2222 O O . GLU A 1 292 ? -27.698 -31.973 0.481 1.00 93.06 292 GLU A O 1
ATOM 2227 N N . LEU A 1 293 ? -28.789 -30.087 -0.078 1.00 92.06 293 LEU A N 1
ATOM 2228 C CA . LEU A 1 293 ? -29.661 -30.727 -1.064 1.00 92.06 293 LEU A CA 1
ATOM 2229 C C . LEU A 1 293 ? -28.847 -31.319 -2.221 1.00 92.06 293 LEU A C 1
ATOM 2231 O O . LEU A 1 293 ? -29.076 -32.471 -2.586 1.00 92.06 293 LEU A O 1
ATOM 2235 N N . LYS A 1 294 ? -27.860 -30.572 -2.737 1.00 93.75 294 LYS A N 1
ATOM 2236 C CA . LYS A 1 294 ? -26.959 -31.032 -3.802 1.00 93.75 294 LYS A CA 1
ATOM 2237 C C . LYS A 1 294 ? -26.160 -32.268 -3.370 1.00 93.75 294 LYS A C 1
ATOM 2239 O O . LYS A 1 294 ? -26.116 -33.258 -4.098 1.00 93.75 294 LYS A O 1
ATOM 2244 N N . LYS A 1 295 ? -25.617 -32.264 -2.148 1.00 94.00 295 LYS A N 1
ATOM 2245 C CA . LYS A 1 295 ? -24.914 -33.422 -1.572 1.00 94.00 295 LYS A CA 1
ATOM 2246 C C . LYS A 1 295 ? -25.840 -34.637 -1.435 1.00 94.00 295 LYS A C 1
ATOM 2248 O O . LYS A 1 295 ? -25.442 -35.761 -1.734 1.00 94.00 295 LYS A O 1
ATOM 2253 N N . LYS A 1 296 ? -27.096 -34.428 -1.022 1.00 92.12 296 LYS A N 1
ATOM 2254 C CA . LYS A 1 296 ? -28.104 -35.497 -0.921 1.00 92.12 296 LYS A CA 1
ATOM 2255 C C . LYS A 1 296 ? -28.470 -36.076 -2.292 1.00 92.12 296 LYS A C 1
ATOM 2257 O O . LYS A 1 296 ? -28.615 -37.293 -2.406 1.00 92.12 296 LYS A O 1
ATOM 2262 N N . THR A 1 297 ? -28.593 -35.244 -3.328 1.00 91.62 297 THR A N 1
ATOM 2263 C CA . THR A 1 297 ? -28.847 -35.712 -4.701 1.00 91.62 297 THR A CA 1
ATOM 2264 C C . THR A 1 297 ? -27.665 -36.488 -5.275 1.00 91.62 297 THR A C 1
ATOM 2266 O O . THR A 1 297 ? -27.879 -37.566 -5.819 1.00 91.62 297 THR A O 1
ATOM 2269 N N . GLU A 1 298 ? -26.427 -36.028 -5.066 1.00 94.31 298 GLU A N 1
ATOM 2270 C CA . GLU A 1 298 ? -25.219 -36.745 -5.505 1.00 94.31 298 GLU A CA 1
ATOM 2271 C C . GLU A 1 298 ? -25.102 -38.128 -4.842 1.00 94.31 298 GLU A C 1
ATOM 2273 O O . GLU A 1 298 ? -24.793 -39.119 -5.505 1.00 94.31 298 GLU A O 1
ATOM 2278 N N . LEU A 1 299 ? -25.417 -38.233 -3.544 1.00 93.50 299 LEU A N 1
ATOM 2279 C CA . LEU A 1 299 ? -25.452 -39.520 -2.841 1.00 93.50 299 LEU A CA 1
ATOM 2280 C C . LEU A 1 299 ? -26.532 -40.459 -3.393 1.00 93.50 299 LEU A C 1
ATOM 2282 O O . LEU A 1 299 ? -26.279 -41.656 -3.539 1.00 93.50 299 LEU A O 1
ATOM 2286 N N . ARG A 1 300 ? -27.717 -39.932 -3.727 1.00 93.25 300 ARG A N 1
ATOM 2287 C CA . ARG A 1 300 ? -28.805 -40.723 -4.320 1.00 93.25 300 ARG A CA 1
ATOM 2288 C C . ARG A 1 300 ? -28.438 -41.230 -5.714 1.00 93.25 300 ARG A C 1
ATOM 2290 O O . ARG A 1 300 ? -28.631 -42.411 -5.983 1.00 93.25 300 ARG A O 1
ATOM 2297 N N . GLU A 1 301 ? -27.861 -40.383 -6.565 1.00 94.06 301 GLU A N 1
ATOM 2298 C CA . GLU A 1 301 ? -27.382 -40.798 -7.889 1.00 94.06 301 GLU A CA 1
ATOM 2299 C C . GLU A 1 301 ? -26.267 -41.844 -7.787 1.00 94.06 301 GLU A C 1
ATOM 2301 O O . GLU A 1 301 ? -26.265 -42.821 -8.535 1.00 94.06 301 GLU A O 1
ATOM 2306 N N . LYS A 1 302 ? -25.338 -41.689 -6.834 1.00 93.25 302 LYS A N 1
ATOM 2307 C CA . LYS A 1 302 ? -24.282 -42.680 -6.588 1.00 93.25 302 LYS A CA 1
ATOM 2308 C C . LYS A 1 302 ? -24.860 -44.028 -6.144 1.00 93.25 302 LYS A C 1
ATOM 2310 O O . LYS A 1 302 ? -24.412 -45.065 -6.631 1.00 93.25 302 LYS A O 1
ATOM 2315 N N . ALA A 1 303 ? -25.859 -44.021 -5.260 1.00 92.44 303 ALA A N 1
ATOM 2316 C CA . ALA A 1 303 ? -26.553 -45.232 -4.828 1.00 92.44 303 ALA A CA 1
ATOM 2317 C C . ALA A 1 303 ? -27.316 -45.899 -5.984 1.00 92.44 303 ALA A C 1
ATOM 2319 O O . ALA A 1 303 ? -27.230 -47.112 -6.154 1.00 92.44 303 ALA A O 1
ATOM 2320 N N . GLU A 1 304 ? -27.995 -45.119 -6.828 1.00 95.06 304 GLU A N 1
ATOM 2321 C CA . GLU A 1 304 ? -28.719 -45.646 -7.987 1.00 95.06 304 GLU A CA 1
ATOM 2322 C C . GLU A 1 304 ? -27.769 -46.239 -9.039 1.00 95.06 304 GLU A C 1
ATOM 2324 O O . GLU A 1 304 ? -28.028 -47.322 -9.564 1.00 95.06 304 GLU A O 1
ATOM 2329 N N . ARG A 1 305 ? -26.627 -45.590 -9.306 1.00 93.44 305 ARG A N 1
ATOM 2330 C CA . ARG A 1 305 ? -25.580 -46.144 -10.183 1.00 93.44 305 ARG A CA 1
ATOM 2331 C C . ARG A 1 305 ? -25.044 -47.471 -9.653 1.00 93.44 305 ARG A C 1
ATOM 2333 O O . ARG A 1 305 ? -24.860 -48.396 -10.440 1.00 93.44 305 ARG A O 1
ATOM 2340 N N . LYS A 1 306 ? -24.836 -47.581 -8.337 1.00 95.00 306 LYS A N 1
ATOM 2341 C CA . LYS A 1 306 ? -24.394 -48.827 -7.699 1.00 95.00 306 LYS A CA 1
ATOM 2342 C C . LYS A 1 306 ? -25.446 -49.933 -7.835 1.00 95.00 306 LYS A C 1
ATOM 2344 O O . LYS A 1 306 ? -25.109 -51.019 -8.288 1.00 95.00 306 LYS A O 1
ATOM 2349 N N . ALA A 1 307 ? -26.716 -49.634 -7.558 1.00 93.88 307 ALA A N 1
ATOM 2350 C CA . ALA A 1 307 ? -27.809 -50.597 -7.705 1.00 93.88 307 ALA A CA 1
ATOM 2351 C C . ALA A 1 307 ? -27.978 -51.081 -9.158 1.00 93.88 307 ALA A C 1
ATOM 2353 O O . ALA A 1 307 ? -28.200 -52.265 -9.400 1.00 93.88 307 ALA A O 1
ATOM 2354 N N . ARG A 1 308 ? -27.826 -50.187 -10.148 1.00 92.94 308 ARG A N 1
ATOM 2355 C CA . ARG A 1 308 ? -27.853 -50.568 -11.572 1.00 92.94 308 ARG A CA 1
ATOM 2356 C C . ARG A 1 308 ? -26.671 -51.458 -11.962 1.00 92.94 308 ARG A C 1
ATOM 2358 O O . ARG A 1 308 ? -26.857 -52.374 -12.757 1.00 92.94 308 ARG A O 1
ATOM 2365 N N . ALA A 1 309 ? -25.481 -51.197 -11.421 1.00 93.44 309 ALA A N 1
ATOM 2366 C CA . ALA A 1 309 ? -24.308 -52.035 -11.655 1.00 93.44 309 ALA A CA 1
ATOM 2367 C C . ALA A 1 309 ? -24.490 -53.444 -11.062 1.00 93.44 309 ALA A C 1
ATOM 2369 O O . ALA A 1 309 ? -24.255 -54.423 -11.761 1.00 93.44 309 ALA A O 1
ATOM 2370 N N . GLU A 1 310 ? -24.991 -53.544 -9.827 1.00 94.94 310 GLU A N 1
ATOM 2371 C CA . GLU A 1 310 ? -25.292 -54.826 -9.168 1.00 94.94 310 GLU A CA 1
ATOM 2372 C C . GLU A 1 310 ? -26.372 -55.621 -9.918 1.00 94.94 310 GLU A C 1
ATOM 2374 O O . GLU A 1 310 ? -26.241 -56.832 -10.099 1.00 94.94 310 GLU A O 1
ATOM 2379 N N . LEU A 1 311 ? -27.421 -54.947 -10.412 1.00 93.25 311 LEU A N 1
ATOM 2380 C CA . LEU A 1 311 ? -28.449 -55.594 -11.228 1.00 93.25 311 LEU A CA 1
ATOM 2381 C C . LEU A 1 311 ? -27.853 -56.152 -12.524 1.00 93.25 311 LEU A C 1
ATOM 2383 O O . LEU A 1 311 ? -28.106 -57.306 -12.846 1.00 93.25 311 LEU A O 1
ATOM 2387 N N . LYS A 1 312 ? -27.032 -55.363 -13.230 1.00 94.56 312 LYS A N 1
ATOM 2388 C CA . LYS A 1 312 ? -26.377 -55.791 -14.474 1.00 94.56 312 LYS A CA 1
ATOM 2389 C C . LYS A 1 312 ? -25.465 -57.000 -14.251 1.00 94.56 312 LYS A C 1
ATOM 2391 O O . LYS A 1 312 ? -25.511 -57.943 -15.033 1.00 94.56 312 LYS A O 1
ATOM 2396 N N . GLU A 1 313 ? -24.689 -57.003 -13.167 1.00 93.81 313 GLU A N 1
ATOM 2397 C CA . GLU A 1 313 ? -23.839 -58.140 -12.802 1.00 93.81 313 GLU A CA 1
ATOM 2398 C C . GLU A 1 313 ? -24.666 -59.403 -12.515 1.00 93.81 313 GLU A C 1
ATOM 2400 O O . GLU A 1 313 ? -24.292 -60.502 -12.929 1.00 93.81 313 GLU A O 1
ATOM 2405 N N . LYS A 1 314 ? -25.818 -59.263 -11.846 1.00 92.81 314 LYS A N 1
ATOM 2406 C CA . LYS A 1 314 ? -26.731 -60.384 -11.604 1.00 92.81 314 LYS A CA 1
ATOM 2407 C C . LYS A 1 314 ? -27.282 -60.956 -12.914 1.00 92.81 314 LYS A C 1
ATOM 2409 O O . LYS A 1 314 ? -27.235 -62.172 -13.089 1.00 92.81 314 LYS A O 1
ATOM 2414 N N . THR A 1 315 ? -27.730 -60.108 -13.842 1.00 91.19 315 THR A N 1
ATOM 2415 C CA . THR A 1 315 ? -28.246 -60.557 -15.146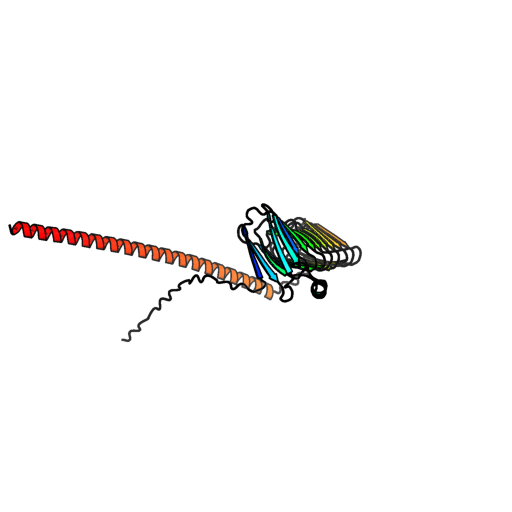 1.00 91.19 315 THR A CA 1
ATOM 2416 C C . THR A 1 315 ? -27.167 -61.259 -15.972 1.00 91.19 315 THR A C 1
ATOM 2418 O O . THR A 1 315 ? -27.423 -62.308 -16.553 1.00 91.19 315 THR A O 1
ATOM 2421 N N . GLU A 1 316 ? -25.935 -60.738 -15.980 1.00 93.50 316 GLU A N 1
ATOM 2422 C CA . GLU A 1 316 ? -24.805 -61.372 -16.677 1.00 93.50 316 GLU A CA 1
ATOM 2423 C C . GLU A 1 316 ? -24.456 -62.750 -16.085 1.00 93.50 316 GLU A C 1
ATOM 2425 O O . GLU A 1 316 ? -24.139 -63.686 -16.826 1.00 93.50 316 GLU A O 1
ATOM 2430 N N . ARG A 1 317 ? -24.546 -62.914 -14.757 1.00 92.12 317 ARG A N 1
ATOM 2431 C CA . ARG A 1 317 ? -24.364 -64.219 -14.096 1.00 92.12 317 ARG A CA 1
ATOM 2432 C C . ARG A 1 317 ? -25.481 -65.205 -14.451 1.00 92.12 317 ARG A C 1
ATOM 2434 O O . ARG A 1 317 ? -25.178 -66.371 -14.702 1.00 92.12 317 ARG A O 1
ATOM 2441 N N . GLU A 1 318 ? -26.734 -64.754 -14.496 1.00 91.69 318 GLU A N 1
ATOM 2442 C CA . GLU A 1 318 ? -27.888 -65.580 -14.879 1.00 91.69 318 GLU A CA 1
ATOM 2443 C C . GLU A 1 318 ? -27.801 -66.027 -16.348 1.00 91.69 318 GLU A C 1
ATOM 2445 O O . GLU A 1 318 ? -27.910 -67.223 -16.622 1.00 91.69 318 GLU A O 1
ATOM 2450 N N . GLU A 1 319 ? -27.476 -65.123 -17.280 1.00 90.56 319 GLU A N 1
ATOM 2451 C CA . GLU A 1 319 ? -27.252 -65.482 -18.688 1.00 90.56 319 GLU A CA 1
ATOM 2452 C C . GLU A 1 319 ? -26.106 -66.488 -18.852 1.00 90.56 319 GLU A C 1
ATOM 2454 O O . GLU A 1 319 ? -26.196 -67.430 -19.645 1.00 90.56 319 GLU A O 1
ATOM 2459 N N . LYS A 1 320 ? -25.004 -66.308 -18.112 1.00 91.25 320 LYS A N 1
ATOM 2460 C CA . LYS A 1 320 ? -23.868 -67.235 -18.163 1.00 91.25 320 LYS A CA 1
ATOM 2461 C C . LYS A 1 320 ? -24.261 -68.623 -17.650 1.00 91.25 320 LYS A C 1
ATOM 2463 O O . LYS A 1 320 ? -23.878 -69.616 -18.271 1.00 91.25 320 LYS A O 1
ATOM 2468 N N . ALA A 1 321 ? -25.042 -68.690 -16.571 1.00 89.00 321 ALA A N 1
ATOM 2469 C CA . ALA A 1 321 ? -25.564 -69.941 -16.028 1.00 89.00 321 ALA A CA 1
ATOM 2470 C C . ALA A 1 321 ? -26.511 -70.641 -17.020 1.00 89.00 321 ALA A C 1
ATOM 2472 O O . ALA A 1 321 ? -26.386 -71.847 -17.253 1.00 89.00 321 ALA A O 1
ATOM 2473 N N . GLU A 1 322 ? -27.399 -69.891 -17.677 1.00 90.50 322 GLU A N 1
ATOM 2474 C CA . GLU A 1 322 ? -28.305 -70.428 -18.696 1.00 90.50 322 GLU A CA 1
ATOM 2475 C C . GLU A 1 322 ? -27.539 -70.975 -19.911 1.00 90.50 322 GLU A C 1
ATOM 2477 O O . GLU A 1 322 ? -27.813 -72.088 -20.372 1.00 90.50 322 GLU A O 1
ATOM 2482 N N . ARG A 1 323 ? -26.515 -70.252 -20.391 1.00 88.12 323 ARG A N 1
ATOM 2483 C CA . ARG A 1 323 ? -25.639 -70.726 -21.478 1.00 88.12 323 ARG A CA 1
ATOM 2484 C C . ARG A 1 323 ? -24.919 -72.021 -21.101 1.00 88.12 323 ARG A C 1
ATOM 2486 O O . ARG A 1 323 ? -24.876 -72.934 -21.926 1.00 88.12 323 ARG A O 1
ATOM 2493 N N . SER A 1 324 ? -24.408 -72.141 -19.870 1.00 87.62 324 SER A N 1
ATOM 2494 C CA . SER A 1 324 ? -23.796 -73.394 -19.402 1.00 87.62 324 SER A CA 1
ATOM 2495 C C . SER A 1 324 ? -24.799 -74.545 -19.306 1.00 87.62 324 SER A C 1
ATOM 2497 O O . SER A 1 324 ? -24.503 -75.641 -19.775 1.00 87.62 324 SER A O 1
ATOM 2499 N N . ALA A 1 325 ? -26.012 -74.298 -18.802 1.00 86.69 325 ALA A N 1
ATOM 2500 C CA . ALA A 1 325 ? -27.051 -75.322 -18.713 1.00 86.69 325 ALA A CA 1
ATOM 2501 C C . ALA A 1 325 ? -27.506 -75.799 -20.103 1.00 86.69 325 ALA A C 1
ATOM 2503 O O . ALA A 1 325 ? -27.765 -76.986 -20.314 1.00 86.69 325 ALA A O 1
ATOM 2504 N N . LYS A 1 326 ? -27.581 -74.887 -21.080 1.00 86.50 326 LYS A N 1
ATOM 2505 C CA . LYS A 1 326 ? -27.912 -75.227 -22.468 1.00 86.50 326 LYS A CA 1
ATOM 2506 C C . LYS A 1 326 ? -26.813 -76.066 -23.125 1.00 86.50 326 LYS A C 1
ATOM 2508 O O . LYS A 1 326 ? -27.143 -77.056 -23.773 1.00 86.50 326 LYS A O 1
ATOM 2513 N N . ALA A 1 327 ? -25.543 -75.717 -22.907 1.00 83.69 327 ALA A N 1
ATOM 2514 C CA . ALA A 1 327 ? -24.399 -76.490 -23.395 1.00 83.69 327 ALA A CA 1
ATOM 2515 C C . ALA A 1 327 ? -24.364 -77.915 -22.807 1.00 83.69 327 ALA A C 1
ATOM 2517 O O . ALA A 1 327 ? -24.086 -78.884 -23.516 1.00 83.69 327 ALA A O 1
ATOM 2518 N N . GLU A 1 328 ? -24.711 -78.064 -21.528 1.00 84.00 328 GLU A N 1
ATOM 2519 C CA . GLU A 1 328 ? -24.791 -79.371 -20.873 1.00 84.00 328 GLU A CA 1
ATOM 2520 C C . GLU A 1 328 ? -25.942 -80.227 -21.430 1.00 84.00 328 GLU A C 1
ATOM 2522 O O . GLU A 1 328 ? -25.761 -81.415 -21.706 1.00 84.00 328 GLU A O 1
ATOM 2527 N N . ARG A 1 329 ? -27.114 -79.623 -21.688 1.00 82.69 329 ARG A N 1
ATOM 2528 C CA . ARG A 1 329 ? -28.243 -80.310 -22.343 1.00 82.69 329 ARG A CA 1
ATOM 2529 C C . ARG A 1 329 ? -27.895 -80.779 -23.756 1.00 82.69 329 ARG A C 1
ATOM 2531 O O . ARG A 1 329 ? -28.237 -81.910 -24.097 1.00 82.69 329 ARG A O 1
ATOM 2538 N N . SER A 1 330 ? -27.197 -79.967 -24.557 1.00 78.25 330 SER A N 1
ATOM 2539 C CA . SER A 1 330 ? -26.752 -80.385 -25.895 1.00 78.25 330 SER A CA 1
ATOM 2540 C C . SER A 1 330 ? -25.726 -81.516 -25.836 1.00 78.25 330 SER A C 1
ATOM 2542 O O . SER A 1 330 ? -25.866 -82.489 -26.570 1.00 78.25 330 SER A O 1
ATOM 2544 N N . ALA A 1 331 ? -24.766 -81.463 -24.907 1.00 76.62 331 ALA A N 1
ATOM 2545 C CA . ALA A 1 331 ? -23.789 -82.540 -24.730 1.00 76.62 331 ALA A CA 1
ATOM 2546 C C . ALA A 1 331 ? -24.447 -83.861 -24.286 1.00 76.62 331 ALA A C 1
ATOM 2548 O O . ALA A 1 331 ? -24.028 -84.946 -24.691 1.00 76.62 331 ALA A O 1
ATOM 2549 N N . LYS A 1 332 ? -25.503 -83.789 -23.463 1.00 75.62 332 LYS A N 1
ATOM 2550 C CA . LYS A 1 332 ? -26.256 -84.972 -23.025 1.00 75.62 332 LYS A CA 1
ATOM 2551 C C . LYS A 1 332 ? -27.103 -85.576 -24.152 1.00 75.62 332 LYS A C 1
ATOM 2553 O O . LYS A 1 332 ? -27.170 -86.800 -24.246 1.00 75.62 332 LYS A O 1
ATOM 2558 N N . ALA A 1 333 ? -27.690 -84.744 -25.017 1.00 72.06 333 ALA A N 1
ATOM 2559 C CA . ALA A 1 333 ? -28.402 -85.191 -26.218 1.00 72.06 333 ALA A CA 1
ATOM 2560 C C . ALA A 1 333 ? -27.459 -85.886 -27.216 1.00 72.06 333 ALA A C 1
ATOM 2562 O O . ALA A 1 333 ? -27.783 -86.939 -27.753 1.00 72.06 333 ALA A O 1
ATOM 2563 N N . GLU A 1 334 ? -26.248 -85.358 -27.397 1.00 69.75 334 GLU A N 1
ATOM 2564 C CA . GLU A 1 334 ? -25.249 -85.945 -28.296 1.00 69.75 334 GLU A CA 1
ATOM 2565 C C . GLU A 1 334 ? -24.723 -87.301 -27.789 1.00 69.75 334 GLU A C 1
ATOM 2567 O O . GLU A 1 334 ? -24.485 -88.216 -28.573 1.00 69.75 334 GLU A O 1
ATOM 2572 N N . ARG A 1 335 ? -24.619 -87.482 -26.464 1.00 68.94 335 ARG A N 1
ATOM 2573 C CA . ARG A 1 335 ? -24.269 -88.776 -25.845 1.00 68.94 335 ARG A CA 1
ATOM 2574 C C . ARG A 1 335 ? -25.368 -89.831 -25.915 1.00 68.94 335 ARG A C 1
ATOM 2576 O O . ARG A 1 335 ? -25.053 -90.998 -25.754 1.00 68.94 335 ARG A O 1
ATOM 2583 N N . SER A 1 336 ? -26.626 -89.436 -26.094 1.00 68.00 336 SER A N 1
ATOM 2584 C CA . SER A 1 336 ? -27.752 -90.376 -26.222 1.00 68.00 336 SER A CA 1
ATOM 2585 C C . SER A 1 336 ? -28.068 -90.735 -27.679 1.00 68.00 336 SER A C 1
ATOM 2587 O O . SER A 1 336 ? -28.868 -91.632 -27.919 1.00 68.00 336 SER A O 1
ATOM 2589 N N . ALA A 1 337 ? -27.421 -90.066 -28.640 1.00 60.19 337 ALA A N 1
ATOM 2590 C CA . ALA A 1 337 ? -27.489 -90.370 -30.069 1.00 60.19 337 ALA A CA 1
ATOM 2591 C C . ALA A 1 337 ? -26.329 -91.263 -30.571 1.00 60.19 337 ALA A C 1
ATOM 2593 O O . ALA A 1 337 ? -26.315 -91.629 -31.745 1.00 60.19 337 ALA A O 1
ATOM 2594 N N . LYS A 1 338 ? -25.365 -91.589 -29.702 1.00 50.31 338 LYS A N 1
ATOM 2595 C CA . LYS A 1 338 ? -24.297 -92.576 -29.929 1.00 50.31 338 LYS A CA 1
ATOM 2596 C C . LYS A 1 338 ? -24.624 -93.873 -29.208 1.00 50.31 338 LYS A C 1
ATOM 2598 O O . LYS A 1 338 ? -24.271 -94.928 -29.772 1.00 50.31 338 LYS A O 1
#

Radius of gyration: 33.36 Å; chains: 1; bounding box: 78×119×60 Å

Secondary structure (DSSP, 8-state):
-------------------------TTEEEEEEE-TT--EEEEEEEEEEEEEEEPSSSEEEEEEEE-TT-TTEEEEEEE-SSEEEEEEEE-S---HHHHHHHHHTTS-BEEEEEEE-TTEEEEEEEEEEEEEEES-EEEEEEEEEEEEEEEES-EEEEEEEEEEEEEEEEES-BS-EEEEEEEEEEEEE--SS------EEEEEEEES-EEEE--TT---EEEEEEEES-EEEE-TT--S-S--EEEEEEEES-EEEE--------HHHHHHHHHHHHHHHHHHHHHHHHHHHHHHHHHHHHHHHHHHHHHHHHHHHHHHHHHHHHHHHHHHHHHH--

pLDDT: mean 86.06, std 16.78, range [33.22, 98.56]